Protein AF-A0A194AEQ9-F1 (afdb_monomer)

Secondary structure (DSSP, 8-state):
-----EEEEHHHHHHHHH-TTTGGGHHHHHHHHHHHHTSPPPGGGHHHHHHHHHHHHHHH-GGGGT--HHHHHTT-SEEEEPPPPHHHHHHHHHHHHHHHHHHHHHHHHHHHHHHHHHHHHHHHHHHHHHHHHHHHHHHHHHHHHHHHHHHHHHHHHHHHHHHHHHHHHHHHHHHH------PPP-----PPPP--------------------

Structure (mmCIF, N/CA/C/O backbone):
data_AF-A0A194AEQ9-F1
#
_entry.id   AF-A0A194AEQ9-F1
#
loop_
_atom_site.group_PDB
_atom_site.id
_atom_site.type_symbol
_atom_site.label_atom_id
_atom_site.label_alt_id
_atom_site.label_comp_id
_atom_site.label_asym_id
_atom_site.label_entity_id
_atom_site.label_seq_id
_atom_site.pdbx_PDB_ins_code
_atom_site.Cartn_x
_atom_site.Cartn_y
_atom_site.Cartn_z
_atom_site.occupancy
_atom_site.B_iso_or_equiv
_atom_site.auth_seq_id
_atom_site.auth_comp_id
_atom_site.auth_asym_id
_atom_site.auth_atom_id
_atom_site.pdbx_PDB_model_num
ATOM 1 N N . MET A 1 1 ? 24.795 -15.650 -31.194 1.00 42.69 1 MET A N 1
ATOM 2 C CA . MET A 1 1 ? 23.449 -15.529 -30.605 1.00 42.69 1 MET A CA 1
ATOM 3 C C . MET A 1 1 ? 23.084 -14.066 -30.714 1.00 42.69 1 MET A C 1
ATOM 5 O O . MET A 1 1 ? 23.731 -13.257 -30.070 1.00 42.69 1 MET A O 1
ATOM 9 N N . SER A 1 2 ? 22.212 -13.707 -31.649 1.00 47.97 2 SER A N 1
ATOM 10 C CA . SER A 1 2 ? 21.775 -12.325 -31.853 1.00 47.97 2 SER A CA 1
ATOM 11 C C . SER A 1 2 ? 21.127 -11.812 -30.569 1.00 47.97 2 SER A C 1
ATOM 13 O O . SER A 1 2 ? 20.089 -12.336 -30.171 1.00 47.97 2 SER A O 1
ATOM 15 N N . GLU A 1 3 ? 21.758 -10.839 -29.911 1.00 57.47 3 GLU A N 1
ATOM 16 C CA . GLU A 1 3 ? 21.132 -10.070 -28.835 1.00 57.47 3 GLU A CA 1
ATOM 17 C C . GLU A 1 3 ? 19.813 -9.518 -29.376 1.00 57.47 3 GLU A C 1
ATOM 19 O O . GLU A 1 3 ? 19.813 -8.785 -30.369 1.00 57.47 3 GLU A O 1
ATOM 24 N N . ALA A 1 4 ? 18.686 -9.921 -28.789 1.00 79.38 4 ALA A N 1
ATOM 25 C CA . ALA A 1 4 ? 17.401 -9.358 -29.165 1.00 79.38 4 ALA A CA 1
ATOM 26 C C . ALA A 1 4 ? 17.448 -7.863 -28.833 1.00 79.38 4 ALA A C 1
ATOM 28 O O . ALA A 1 4 ? 17.642 -7.473 -27.681 1.00 79.38 4 ALA A O 1
ATOM 29 N N . ARG A 1 5 ? 17.353 -7.030 -29.866 1.00 89.81 5 ARG A N 1
ATOM 30 C CA . ARG A 1 5 ? 17.306 -5.576 -29.757 1.00 89.81 5 ARG A CA 1
ATOM 31 C C . ARG A 1 5 ? 15.956 -5.106 -30.268 1.00 89.81 5 ARG A C 1
ATOM 33 O O . ARG A 1 5 ? 15.492 -5.588 -31.302 1.00 89.81 5 ARG A O 1
ATOM 40 N N . LYS A 1 6 ? 15.346 -4.156 -29.566 1.00 94.62 6 LYS A N 1
ATOM 41 C CA . LYS A 1 6 ? 14.090 -3.520 -29.975 1.00 94.62 6 LYS A CA 1
ATOM 42 C C . LYS A 1 6 ? 14.326 -2.029 -30.164 1.00 94.62 6 LYS A C 1
ATOM 44 O O . LYS A 1 6 ? 15.147 -1.427 -29.472 1.00 94.62 6 LYS A O 1
ATOM 49 N N . ILE A 1 7 ? 13.648 -1.469 -31.159 1.00 95.62 7 ILE A N 1
ATOM 50 C CA . ILE A 1 7 ? 13.777 -0.068 -31.549 1.00 95.62 7 ILE A CA 1
ATOM 51 C C . ILE A 1 7 ? 12.658 0.729 -30.885 1.00 95.62 7 ILE A C 1
ATOM 53 O O . ILE A 1 7 ? 11.501 0.316 -30.932 1.00 95.62 7 ILE A O 1
ATOM 57 N N . PHE A 1 8 ? 13.013 1.872 -30.307 1.00 96.62 8 PHE A N 1
ATOM 58 C CA . PHE A 1 8 ? 12.090 2.815 -29.687 1.00 96.62 8 PHE A CA 1
ATOM 59 C C . PHE A 1 8 ? 12.342 4.238 -30.201 1.00 96.62 8 PHE A C 1
ATOM 61 O O . PHE A 1 8 ? 13.483 4.566 -30.545 1.00 96.62 8 PHE A O 1
ATOM 68 N N . PRO A 1 9 ? 11.320 5.111 -30.223 1.00 96.69 9 PRO A N 1
ATOM 69 C CA . PRO A 1 9 ? 11.499 6.521 -30.553 1.00 96.69 9 PRO A CA 1
ATOM 70 C C . PRO A 1 9 ? 12.481 7.209 -29.599 1.00 96.69 9 PRO A C 1
ATOM 72 O O . PRO A 1 9 ? 12.446 6.978 -28.386 1.00 96.69 9 PRO A O 1
ATOM 75 N N . ILE A 1 10 ? 13.311 8.123 -30.113 1.00 96.31 10 ILE A N 1
ATOM 76 C CA . ILE A 1 10 ? 14.292 8.849 -29.289 1.00 96.31 10 ILE A CA 1
ATOM 77 C C . ILE A 1 10 ? 13.621 9.611 -28.140 1.00 96.31 10 ILE A C 1
ATOM 79 O O . ILE A 1 10 ? 14.152 9.670 -27.036 1.00 96.31 10 ILE A O 1
ATOM 83 N N . ASN A 1 11 ? 12.409 10.129 -28.358 1.00 95.69 11 ASN A N 1
ATOM 84 C CA . ASN A 1 11 ? 11.656 10.870 -27.347 1.00 95.69 11 ASN A CA 1
ATOM 85 C C . ASN A 1 11 ? 11.228 9.976 -26.174 1.00 95.69 11 ASN A C 1
ATOM 87 O O . ASN A 1 11 ? 11.224 10.420 -25.030 1.00 95.69 11 ASN A O 1
ATOM 91 N N . THR A 1 12 ? 10.942 8.696 -26.431 1.00 96.62 12 THR A N 1
ATOM 92 C CA . THR A 1 12 ? 10.682 7.700 -25.381 1.00 96.62 12 THR A CA 1
ATOM 93 C C . THR A 1 12 ? 11.941 7.427 -24.558 1.00 96.62 12 THR A C 1
ATOM 95 O O . THR A 1 12 ? 11.901 7.369 -23.330 1.00 96.62 12 THR A O 1
ATOM 98 N N . PHE A 1 13 ? 13.086 7.329 -25.228 1.00 96.31 13 PHE A N 1
ATOM 99 C CA . PHE A 1 13 ? 14.379 7.134 -24.579 1.00 96.31 13 PHE A CA 1
ATOM 100 C C . PHE A 1 13 ? 14.803 8.342 -23.734 1.00 96.31 13 PHE A C 1
ATOM 102 O O . PHE A 1 13 ? 15.255 8.186 -22.599 1.00 96.31 13 PHE A O 1
ATOM 109 N N . VAL A 1 14 ? 14.584 9.558 -24.243 1.00 96.19 14 VAL A N 1
ATOM 110 C CA . VAL A 1 14 ? 14.773 10.816 -23.507 1.00 96.19 14 VAL A CA 1
ATOM 111 C C . VAL A 1 14 ? 13.859 10.867 -22.280 1.00 96.19 14 VAL A C 1
ATOM 113 O O . VAL A 1 14 ? 14.338 11.165 -21.181 1.00 96.19 14 VAL A O 1
ATOM 116 N N . ALA A 1 15 ? 12.583 10.501 -22.429 1.00 96.06 15 ALA A N 1
ATOM 117 C CA . ALA A 1 15 ? 11.635 10.427 -21.320 1.00 96.06 15 ALA A CA 1
ATOM 118 C C . ALA A 1 15 ? 12.088 9.444 -20.231 1.00 96.06 15 ALA A C 1
ATOM 120 O O . ALA A 1 15 ? 11.992 9.755 -19.042 1.00 96.06 15 ALA A O 1
ATOM 121 N N . CYS A 1 16 ? 12.661 8.301 -20.610 1.00 95.81 16 CYS A N 1
ATOM 122 C CA . CYS A 1 16 ? 13.215 7.344 -19.657 1.00 95.81 16 CYS A CA 1
ATOM 123 C C . CYS A 1 16 ? 14.470 7.872 -18.942 1.00 95.81 16 CYS A C 1
ATOM 125 O O . CYS A 1 16 ? 14.571 7.796 -17.718 1.00 95.81 16 CYS A O 1
ATOM 127 N N . LEU A 1 17 ? 15.450 8.406 -19.680 1.00 95.94 17 LEU A N 1
ATOM 128 C CA . LEU A 1 17 ? 16.756 8.755 -19.109 1.00 95.94 17 LEU A CA 1
ATOM 129 C C . LEU A 1 17 ? 16.769 10.103 -18.385 1.00 95.94 17 LEU A C 1
ATOM 131 O O . LEU A 1 17 ? 17.448 10.252 -17.361 1.00 95.94 17 LEU A O 1
ATOM 135 N N . LYS A 1 18 ? 16.047 11.093 -18.911 1.00 95.00 18 LYS A N 1
ATOM 136 C CA . LYS A 1 18 ? 16.082 12.487 -18.440 1.00 95.00 18 LYS A CA 1
ATOM 137 C C . LYS A 1 18 ? 14.749 12.950 -17.853 1.00 95.00 18 LYS A C 1
ATOM 139 O O . LYS A 1 18 ? 14.735 13.932 -17.123 1.00 95.00 18 LYS A O 1
ATOM 144 N N . GLY A 1 19 ? 13.660 12.221 -18.092 1.00 92.94 19 GLY A N 1
ATOM 145 C CA . GLY A 1 19 ? 12.338 12.544 -17.552 1.00 92.94 19 GLY A CA 1
ATOM 146 C C . GLY A 1 19 ? 11.563 13.595 -18.344 1.00 92.94 19 GLY A C 1
ATOM 147 O O . GLY A 1 19 ? 10.430 13.902 -17.984 1.00 92.94 19 GLY A O 1
ATOM 148 N N . GLU A 1 20 ? 12.134 14.123 -19.425 1.00 92.38 20 GLU A N 1
ATOM 149 C CA . GLU A 1 20 ? 11.466 15.103 -20.278 1.00 92.38 20 GLU A CA 1
ATOM 150 C C . GLU A 1 20 ? 10.467 14.424 -21.219 1.00 92.38 20 GLU A C 1
ATOM 152 O O . GLU A 1 20 ? 10.787 13.439 -21.878 1.00 92.38 20 GLU A O 1
ATOM 157 N N . GLY A 1 21 ? 9.242 14.951 -21.286 1.00 89.81 21 GLY A N 1
ATOM 158 C CA . GLY A 1 21 ? 8.206 14.422 -22.176 1.00 89.81 21 GLY A CA 1
ATOM 159 C C . GLY A 1 21 ? 7.600 13.085 -21.735 1.00 89.81 21 GLY A C 1
ATOM 160 O O . GLY A 1 21 ? 7.020 12.399 -22.575 1.00 89.81 21 GLY A O 1
ATOM 161 N N . LYS A 1 22 ? 7.707 12.711 -20.449 1.00 90.00 22 LYS A N 1
ATOM 162 C CA . LYS A 1 22 ? 7.114 11.477 -19.898 1.00 90.00 22 LYS A CA 1
ATOM 163 C C . LYS A 1 22 ? 5.629 11.329 -20.216 1.00 90.00 22 LYS A C 1
ATOM 165 O O . LYS A 1 22 ? 5.240 10.311 -20.775 1.00 90.00 22 LYS A O 1
ATOM 170 N N . ASP A 1 23 ? 4.828 12.359 -19.951 1.00 91.69 23 ASP A N 1
ATOM 171 C CA . ASP A 1 23 ? 3.378 12.295 -20.174 1.00 91.69 23 ASP A CA 1
ATOM 172 C C . ASP A 1 23 ? 3.027 12.105 -21.655 1.00 91.69 23 ASP A C 1
ATOM 174 O O . ASP A 1 23 ? 2.155 11.311 -21.997 1.00 91.69 23 ASP A O 1
ATOM 178 N N . ALA A 1 24 ? 3.761 12.776 -22.547 1.00 93.50 24 ALA A N 1
ATOM 179 C CA . ALA A 1 24 ? 3.560 12.676 -23.991 1.00 93.50 24 ALA A CA 1
ATOM 180 C C . ALA A 1 24 ? 3.989 11.317 -24.574 1.00 93.50 24 ALA A C 1
ATOM 182 O O . ALA A 1 24 ? 3.533 10.945 -25.651 1.00 93.50 24 ALA A O 1
ATOM 183 N N . ASN A 1 25 ? 4.867 10.580 -23.884 1.00 93.00 25 ASN A N 1
ATOM 184 C CA . ASN A 1 25 ? 5.430 9.310 -24.351 1.00 93.00 25 ASN A CA 1
ATOM 185 C C . ASN A 1 25 ? 5.029 8.121 -23.467 1.00 93.00 25 ASN A C 1
ATOM 187 O O . ASN A 1 25 ? 5.662 7.074 -23.556 1.00 93.00 25 ASN A O 1
ATOM 191 N N . LYS A 1 26 ? 4.006 8.258 -22.616 1.00 93.06 26 LYS A N 1
ATOM 192 C CA . LYS A 1 26 ? 3.709 7.303 -21.539 1.00 93.06 26 LYS A CA 1
ATOM 193 C C . LYS A 1 26 ? 3.519 5.860 -22.015 1.00 93.06 26 LYS A C 1
ATOM 195 O O . LYS A 1 26 ? 4.099 4.949 -21.436 1.00 93.06 26 LYS A O 1
ATOM 200 N N . GLU A 1 27 ? 2.747 5.646 -23.077 1.00 93.69 27 GLU A N 1
ATOM 201 C CA . GLU A 1 27 ? 2.485 4.296 -23.603 1.00 93.69 27 GLU A CA 1
ATOM 202 C C . GLU A 1 27 ? 3.749 3.647 -24.181 1.00 93.69 27 GLU A C 1
ATOM 204 O O . GLU A 1 27 ? 4.080 2.513 -23.847 1.00 93.69 27 GLU A O 1
ATOM 209 N N . SER A 1 28 ? 4.498 4.396 -24.996 1.00 94.44 28 SER A N 1
ATOM 210 C CA . SER A 1 28 ? 5.772 3.942 -25.569 1.00 94.44 28 SER A CA 1
ATOM 211 C C . SER A 1 28 ? 6.831 3.718 -24.483 1.00 94.44 28 SER A C 1
ATOM 213 O O . SER A 1 28 ? 7.637 2.793 -24.566 1.00 94.44 28 SER A O 1
ATOM 215 N N . LEU A 1 29 ? 6.810 4.537 -23.427 1.00 95.56 29 LEU A N 1
ATOM 216 C CA . LEU A 1 29 ? 7.677 4.385 -22.264 1.00 95.56 29 LEU A CA 1
ATOM 217 C C . LEU A 1 29 ? 7.352 3.091 -21.522 1.00 95.56 29 LEU A C 1
ATOM 219 O O . LEU A 1 29 ? 8.271 2.329 -21.246 1.00 95.56 29 LEU A O 1
ATOM 223 N N . LEU A 1 30 ? 6.075 2.803 -21.264 1.00 95.38 30 LEU A N 1
ATOM 224 C CA . LEU A 1 30 ? 5.657 1.554 -20.630 1.00 95.38 30 LEU A CA 1
ATOM 225 C C . LEU A 1 30 ? 6.068 0.331 -21.465 1.00 95.38 30 LEU A C 1
ATOM 227 O O . LEU A 1 30 ? 6.641 -0.606 -20.917 1.00 95.38 30 LEU A O 1
ATOM 231 N N . ASP A 1 31 ? 5.862 0.357 -22.786 1.00 95.75 31 ASP A N 1
ATOM 232 C CA . ASP A 1 31 ? 6.317 -0.720 -23.681 1.00 95.75 31 ASP A CA 1
ATOM 233 C C . ASP A 1 31 ? 7.845 -0.901 -23.634 1.00 95.75 31 ASP A C 1
ATOM 235 O O . ASP A 1 31 ? 8.349 -2.027 -23.596 1.00 95.75 31 ASP A O 1
ATOM 239 N N . MET A 1 32 ? 8.603 0.200 -23.569 1.00 95.56 32 MET A N 1
ATOM 240 C CA . MET A 1 32 ? 10.055 0.138 -23.406 1.00 95.56 32 MET A CA 1
ATOM 241 C C . MET A 1 32 ? 10.450 -0.479 -22.067 1.00 95.56 32 MET A C 1
ATOM 243 O O . MET A 1 32 ? 11.320 -1.344 -22.035 1.00 95.56 32 MET A O 1
ATOM 247 N N . LEU A 1 33 ? 9.812 -0.082 -20.969 1.00 95.88 33 LEU A N 1
ATOM 248 C CA . LEU A 1 33 ? 10.098 -0.629 -19.644 1.00 95.88 33 LEU A CA 1
ATOM 249 C C . LEU A 1 33 ? 9.747 -2.118 -19.563 1.00 95.88 33 LEU A C 1
ATOM 251 O O . LEU A 1 33 ? 10.563 -2.900 -19.076 1.00 95.88 33 LEU A O 1
ATOM 255 N N . ASN A 1 34 ? 8.600 -2.523 -20.111 1.00 94.94 34 ASN A N 1
ATOM 256 C CA . ASN A 1 34 ? 8.192 -3.925 -20.161 1.00 94.94 34 ASN A CA 1
ATOM 257 C C . ASN A 1 34 ? 9.204 -4.771 -20.936 1.00 94.94 34 ASN A C 1
ATOM 259 O O . ASN A 1 34 ? 9.598 -5.849 -20.493 1.00 94.94 34 ASN A O 1
ATOM 263 N N . TYR A 1 35 ? 9.681 -4.252 -22.071 1.00 95.25 35 TYR A N 1
ATOM 264 C CA . TYR A 1 35 ? 10.728 -4.896 -22.854 1.00 95.25 35 TYR A CA 1
ATOM 265 C C . TYR A 1 35 ? 12.059 -4.988 -22.098 1.00 95.25 35 TYR A C 1
ATOM 267 O O . TYR A 1 35 ? 12.688 -6.043 -22.095 1.00 95.25 35 TYR A O 1
ATOM 275 N N . MET A 1 36 ? 12.495 -3.896 -21.462 1.00 94.81 36 MET A N 1
ATOM 276 C CA . MET A 1 36 ? 13.794 -3.828 -20.788 1.00 94.81 36 MET A CA 1
ATOM 277 C C . MET A 1 36 ? 13.855 -4.758 -19.580 1.00 94.81 36 MET A C 1
ATOM 279 O O . MET A 1 36 ? 14.847 -5.463 -19.410 1.00 94.81 36 MET A O 1
ATOM 283 N N . VAL A 1 37 ? 12.796 -4.780 -18.768 1.00 93.06 37 VAL A N 1
ATOM 284 C CA . VAL A 1 37 ? 12.699 -5.628 -17.571 1.00 93.06 37 VAL A CA 1
ATOM 285 C C . VAL A 1 37 ? 12.303 -7.067 -17.928 1.00 93.06 37 VAL A C 1
ATOM 287 O O . VAL A 1 37 ? 12.646 -7.994 -17.201 1.00 93.06 37 VAL A O 1
ATOM 290 N N . GLY A 1 38 ? 11.621 -7.278 -19.057 1.00 91.19 38 GLY A N 1
ATOM 291 C CA . GLY A 1 38 ? 11.173 -8.598 -19.507 1.00 91.19 38 GLY A CA 1
ATOM 292 C C . GLY A 1 38 ? 9.870 -9.077 -18.857 1.00 91.19 38 GLY A C 1
ATOM 293 O O . GLY A 1 38 ? 9.597 -10.275 -18.857 1.00 91.19 38 GLY A O 1
ATOM 294 N N . LYS A 1 39 ? 9.069 -8.164 -18.298 1.00 90.75 39 LYS A N 1
ATOM 295 C CA . LYS A 1 39 ? 7.761 -8.446 -17.687 1.00 90.75 39 LYS A CA 1
ATOM 296 C C . LYS A 1 39 ? 6.847 -7.237 -17.792 1.00 90.75 39 LYS A C 1
ATOM 298 O O . LYS A 1 39 ? 7.324 -6.122 -17.973 1.00 90.75 39 LYS A O 1
ATOM 303 N N . ASP A 1 40 ? 5.560 -7.443 -17.550 1.00 92.25 40 ASP A N 1
ATOM 304 C CA . ASP A 1 40 ? 4.626 -6.335 -17.396 1.00 92.25 40 ASP A CA 1
ATOM 305 C C . ASP A 1 40 ? 4.910 -5.574 -16.090 1.00 92.25 40 ASP A C 1
ATOM 307 O O . ASP A 1 40 ? 4.954 -6.139 -14.984 1.00 92.25 40 ASP A O 1
ATOM 311 N N . VAL A 1 41 ? 5.173 -4.279 -16.236 1.00 91.50 41 VAL A N 1
ATOM 312 C CA . VAL A 1 41 ? 5.421 -3.336 -15.149 1.00 91.50 41 VAL A CA 1
ATOM 313 C C . VAL A 1 41 ? 4.091 -2.694 -14.761 1.00 91.50 41 VAL A C 1
ATOM 315 O O . VAL A 1 41 ? 3.422 -2.079 -15.589 1.00 91.50 41 VAL A O 1
ATOM 318 N N . ASP A 1 42 ? 3.711 -2.825 -13.488 1.00 89.69 42 ASP A N 1
ATOM 319 C CA . ASP A 1 42 ? 2.596 -2.059 -12.919 1.00 89.69 42 ASP A CA 1
ATOM 320 C C . ASP A 1 42 ? 2.947 -0.558 -12.998 1.00 89.69 42 ASP A C 1
ATOM 322 O O . ASP A 1 42 ? 4.058 -0.191 -12.597 1.00 89.69 42 ASP A O 1
ATOM 326 N N . PRO A 1 43 ? 2.046 0.318 -13.482 1.00 88.31 43 PRO A N 1
ATOM 327 C CA . PRO A 1 43 ? 2.275 1.763 -13.532 1.00 88.31 43 PRO A CA 1
ATOM 328 C C . PRO A 1 43 ? 2.752 2.382 -12.210 1.00 88.31 43 PRO A C 1
ATOM 330 O O . PRO A 1 43 ? 3.495 3.360 -12.220 1.00 88.31 43 PRO A O 1
ATOM 333 N N . GLU A 1 44 ? 2.368 1.822 -11.063 1.00 89.75 44 GLU A N 1
ATOM 334 C CA . GLU A 1 44 ? 2.834 2.285 -9.753 1.00 89.75 44 GLU A CA 1
ATOM 335 C C . GLU A 1 44 ? 4.328 2.005 -9.522 1.00 89.75 44 GLU A C 1
ATOM 337 O O . GLU A 1 44 ? 5.021 2.777 -8.858 1.00 89.75 44 GLU A O 1
ATOM 342 N N . PHE A 1 45 ? 4.857 0.941 -10.130 1.00 91.56 45 PHE A N 1
ATOM 343 C CA . PHE A 1 45 ? 6.274 0.580 -10.083 1.00 91.56 45 PHE A CA 1
ATOM 344 C C . PHE A 1 45 ? 7.063 1.075 -11.308 1.00 91.56 45 PHE A C 1
ATOM 346 O O . PHE A 1 45 ? 8.251 0.763 -11.443 1.00 91.56 45 PHE A O 1
ATOM 353 N N . GLU A 1 46 ? 6.453 1.901 -12.167 1.00 92.62 46 GLU A N 1
ATOM 354 C CA . GLU A 1 46 ? 7.114 2.570 -13.296 1.00 92.62 46 GLU A CA 1
ATOM 355 C C . GLU A 1 46 ? 8.417 3.284 -12.874 1.00 92.62 46 GLU A C 1
ATOM 357 O O . GLU A 1 46 ? 9.441 3.079 -13.533 1.00 92.62 46 GLU A O 1
ATOM 362 N N . PRO A 1 47 ? 8.477 4.050 -11.760 1.00 93.50 47 PRO A N 1
ATOM 363 C CA . PRO A 1 47 ? 9.712 4.726 -11.355 1.00 93.50 47 PRO A CA 1
ATOM 364 C C . PRO A 1 47 ? 10.866 3.760 -11.060 1.00 93.50 47 PRO A C 1
ATOM 366 O O . PRO A 1 47 ? 12.023 4.071 -11.353 1.00 93.50 47 PRO A O 1
ATOM 369 N N . PHE A 1 48 ? 10.559 2.583 -10.510 1.00 94.00 48 PHE A N 1
ATOM 370 C CA . PHE A 1 48 ? 11.553 1.553 -10.222 1.00 94.00 48 PHE A CA 1
ATOM 371 C C . PHE A 1 48 ? 12.059 0.897 -11.513 1.00 94.00 48 PHE A C 1
ATOM 373 O O . PHE A 1 48 ? 13.269 0.787 -11.716 1.00 94.00 48 PHE A O 1
ATOM 380 N N . ALA A 1 49 ? 11.153 0.567 -12.439 1.00 95.19 49 ALA A N 1
ATOM 381 C CA . ALA A 1 49 ? 11.526 0.059 -13.757 1.00 95.19 49 ALA A CA 1
ATOM 382 C C . ALA A 1 49 ? 12.390 1.062 -14.544 1.00 95.19 49 ALA A C 1
ATOM 384 O O . ALA A 1 49 ? 13.377 0.666 -15.169 1.00 95.19 49 ALA A O 1
ATOM 385 N N . ILE A 1 50 ? 12.070 2.362 -14.478 1.00 95.88 50 ILE A N 1
ATOM 386 C CA . ILE A 1 50 ? 12.876 3.434 -15.085 1.00 95.88 50 ILE A CA 1
ATOM 387 C C . ILE A 1 50 ? 14.280 3.455 -14.486 1.00 95.88 50 ILE A C 1
ATOM 389 O O . ILE A 1 50 ? 15.252 3.574 -15.230 1.00 95.88 50 ILE A O 1
ATOM 393 N N . ALA A 1 51 ? 14.408 3.344 -13.162 1.00 95.38 51 ALA A N 1
ATOM 394 C CA . ALA A 1 51 ? 15.705 3.368 -12.494 1.00 95.38 51 ALA A CA 1
ATOM 395 C C . ALA A 1 51 ? 16.600 2.199 -12.934 1.00 95.38 51 ALA A C 1
ATOM 397 O O . ALA A 1 51 ? 17.755 2.427 -13.293 1.00 95.38 51 ALA A O 1
ATOM 398 N N . LEU A 1 52 ? 16.053 0.980 -12.984 1.00 95.06 52 LEU A N 1
ATOM 399 C CA . LEU A 1 52 ? 16.769 -0.210 -13.460 1.00 95.06 52 LEU A CA 1
ATOM 400 C C . LEU A 1 52 ? 17.180 -0.076 -14.929 1.00 95.06 52 LEU A C 1
ATOM 402 O O . LEU A 1 52 ? 18.339 -0.281 -15.282 1.00 95.06 52 LEU A O 1
ATOM 406 N N . THR A 1 53 ? 16.237 0.341 -15.773 1.00 95.44 53 THR A N 1
ATOM 407 C CA . THR A 1 53 ? 16.463 0.559 -17.205 1.00 95.44 53 THR A CA 1
ATOM 408 C C . THR A 1 53 ? 17.562 1.595 -17.438 1.00 95.44 53 THR A C 1
ATOM 410 O O . THR A 1 53 ? 18.481 1.376 -18.225 1.00 95.44 53 THR A O 1
ATOM 413 N N . LYS A 1 54 ? 17.512 2.714 -16.711 1.00 95.44 54 LYS A N 1
ATOM 414 C CA . LYS A 1 54 ? 18.500 3.792 -16.780 1.00 95.44 54 LYS A CA 1
ATOM 415 C C . LYS A 1 54 ? 19.880 3.347 -16.300 1.00 95.44 54 LYS A C 1
ATOM 417 O O . LYS A 1 54 ? 20.865 3.684 -16.950 1.00 95.44 54 LYS A O 1
ATOM 422 N N . ALA A 1 55 ? 19.956 2.602 -15.197 1.00 95.25 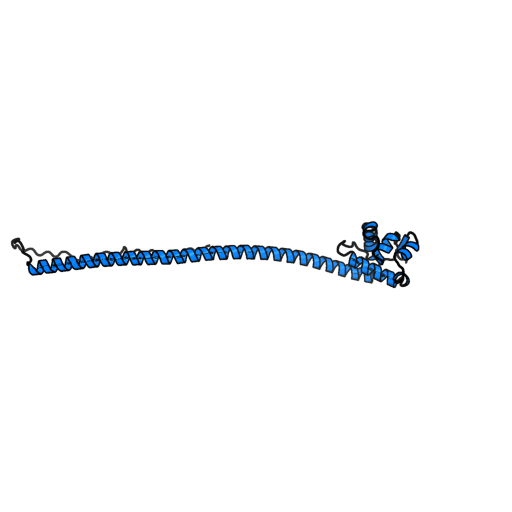55 ALA A N 1
ATOM 423 C CA . ALA A 1 55 ? 21.213 2.067 -14.683 1.00 95.25 55 ALA A CA 1
ATOM 424 C C . ALA A 1 55 ? 21.881 1.145 -15.711 1.00 95.25 55 ALA A C 1
ATOM 426 O O . ALA A 1 55 ? 23.046 1.348 -16.044 1.00 95.25 55 ALA A O 1
ATOM 427 N N . TRP A 1 56 ? 21.113 0.219 -16.288 1.00 95.38 56 TRP A N 1
ATOM 428 C CA . TRP A 1 56 ? 21.602 -0.693 -17.318 1.00 95.38 56 TRP A CA 1
ATOM 429 C C . TRP A 1 56 ? 22.082 0.043 -18.576 1.00 95.38 56 TRP A C 1
ATOM 431 O O . TRP A 1 56 ? 23.177 -0.215 -19.070 1.00 95.38 56 TRP A O 1
ATOM 441 N N . ILE A 1 57 ? 21.310 1.016 -19.072 1.00 95.06 57 ILE A N 1
ATOM 442 C CA . ILE A 1 57 ? 21.710 1.811 -20.242 1.00 95.06 57 ILE A CA 1
ATOM 443 C C . ILE A 1 57 ? 23.014 2.573 -19.974 1.00 95.06 57 ILE A C 1
ATOM 445 O O . ILE A 1 57 ? 23.874 2.622 -20.847 1.00 95.06 57 ILE A O 1
ATOM 449 N N . TYR A 1 58 ? 23.184 3.156 -18.786 1.00 95.81 58 TYR A N 1
ATOM 450 C CA . TYR A 1 58 ? 24.409 3.883 -18.441 1.00 95.81 58 TYR A CA 1
ATOM 451 C C . TYR A 1 58 ? 25.614 2.982 -18.186 1.00 95.81 58 TYR A C 1
ATOM 453 O O . TYR A 1 58 ? 26.739 3.436 -18.372 1.00 95.81 58 TYR A O 1
ATOM 461 N N . GLU A 1 59 ? 25.403 1.726 -17.803 1.00 93.94 59 GLU A N 1
ATOM 462 C CA . GLU A 1 59 ? 26.476 0.735 -17.740 1.00 93.94 59 GLU A CA 1
ATOM 463 C C . GLU A 1 59 ? 27.023 0.423 -19.140 1.00 93.94 59 GLU A C 1
ATOM 465 O O . GLU A 1 59 ? 28.236 0.360 -19.329 1.00 93.94 59 GLU A O 1
ATOM 470 N N . GLN A 1 60 ? 26.136 0.299 -20.135 1.00 92.94 60 GLN A N 1
ATOM 471 C CA . GLN A 1 60 ? 26.528 0.049 -21.527 1.00 92.94 60 GLN A CA 1
ATOM 472 C C . GLN A 1 60 ? 27.059 1.307 -22.234 1.00 92.94 60 GLN A C 1
ATOM 474 O O . GLN A 1 60 ? 27.968 1.216 -23.057 1.00 92.94 60 GLN A O 1
ATOM 479 N N . HIS A 1 61 ? 26.497 2.473 -21.906 1.00 93.38 61 HIS A N 1
ATOM 480 C CA . HIS A 1 61 ? 26.778 3.758 -22.550 1.00 93.38 61 HIS A CA 1
ATOM 481 C C . HIS A 1 61 ? 26.990 4.883 -21.519 1.00 93.38 61 HIS A C 1
ATOM 483 O O . HIS A 1 61 ? 26.108 5.738 -21.327 1.00 93.38 61 HIS A O 1
ATOM 489 N N . PRO A 1 62 ? 28.152 4.921 -20.837 1.00 95.06 62 PRO A N 1
ATOM 490 C CA . PRO A 1 62 ? 28.441 5.923 -19.810 1.00 95.06 62 PRO A CA 1
ATOM 491 C C . PRO A 1 62 ? 28.390 7.368 -20.325 1.00 95.06 62 PRO A C 1
ATOM 493 O O . PRO A 1 62 ? 28.061 8.289 -19.576 1.00 95.06 62 PRO A O 1
ATOM 496 N N . GLU A 1 63 ? 28.669 7.591 -21.609 1.00 93.50 63 GLU A N 1
ATOM 497 C CA . GLU A 1 63 ? 28.648 8.896 -22.273 1.00 93.50 63 GLU A CA 1
ATOM 498 C C . GLU A 1 63 ? 27.283 9.597 -22.196 1.00 93.50 63 GLU A C 1
ATOM 500 O O . GLU A 1 63 ? 27.214 10.828 -22.161 1.00 93.50 63 GLU A O 1
ATOM 505 N N . LEU A 1 64 ? 26.191 8.831 -22.090 1.00 93.25 64 LEU A N 1
ATOM 506 C CA . LEU A 1 64 ? 24.827 9.363 -22.035 1.00 93.25 64 LEU A CA 1
ATOM 507 C C . LEU A 1 64 ? 24.517 10.082 -20.715 1.00 93.25 64 LEU A C 1
ATOM 509 O O . LEU A 1 64 ? 23.568 10.873 -20.636 1.00 93.25 64 LEU A O 1
ATOM 513 N N . THR A 1 65 ? 25.309 9.838 -19.670 1.00 92.69 65 THR A N 1
ATOM 514 C CA . THR A 1 65 ? 25.134 10.487 -18.364 1.00 92.69 65 THR A CA 1
ATOM 515 C C . THR A 1 65 ? 25.301 12.005 -18.460 1.00 92.69 65 THR A C 1
ATOM 517 O O . THR A 1 65 ? 24.489 12.738 -17.894 1.00 92.69 65 THR A O 1
ATOM 520 N N . ASN A 1 66 ? 26.266 12.469 -19.260 1.00 92.56 66 ASN A N 1
ATOM 521 C CA . ASN A 1 66 ? 26.657 13.878 -19.369 1.00 92.56 66 ASN A CA 1
ATOM 522 C C . ASN A 1 66 ? 25.832 14.683 -20.380 1.00 92.56 66 ASN A C 1
ATOM 524 O O . ASN A 1 66 ? 25.867 15.912 -20.373 1.00 92.56 66 ASN A O 1
ATOM 528 N N . LEU A 1 67 ? 25.099 14.012 -21.266 1.00 94.06 67 LEU A N 1
ATOM 529 C CA . LEU A 1 67 ? 24.298 14.683 -22.283 1.00 94.06 67 LEU A CA 1
ATOM 530 C C . LEU A 1 67 ? 22.989 15.237 -21.695 1.00 94.06 67 LEU A C 1
ATOM 532 O O . LEU A 1 67 ? 22.344 14.603 -20.854 1.00 94.06 67 LEU A O 1
ATOM 536 N N . SER A 1 68 ? 22.568 16.413 -22.163 1.00 95.12 68 SER A N 1
ATOM 537 C CA . SER A 1 68 ? 21.236 16.964 -21.881 1.00 95.12 68 SER A CA 1
ATOM 538 C C . SER A 1 68 ? 20.153 16.200 -22.650 1.00 95.12 68 SER A C 1
ATOM 540 O O . SER A 1 68 ? 20.448 15.464 -23.591 1.00 95.12 68 SER A O 1
ATOM 542 N N . ALA A 1 69 ? 18.882 16.395 -22.297 1.00 92.19 69 ALA A N 1
ATOM 543 C CA . ALA A 1 69 ? 17.769 15.828 -23.057 1.00 92.19 69 ALA A CA 1
ATOM 544 C C . ALA A 1 69 ? 17.742 16.307 -24.517 1.00 92.19 69 ALA A C 1
ATOM 546 O O . ALA A 1 69 ? 17.570 15.493 -25.420 1.00 92.19 69 ALA A O 1
ATOM 547 N N . SER A 1 70 ? 18.015 17.594 -24.760 1.00 91.94 70 SER A N 1
ATOM 548 C CA . SER A 1 70 ? 18.174 18.141 -26.114 1.00 91.94 70 SER A CA 1
ATOM 549 C C . SER A 1 70 ? 19.352 17.517 -26.867 1.00 91.94 70 SER A C 1
ATOM 551 O O . SER A 1 70 ? 19.243 17.240 -28.058 1.00 91.94 70 SER A O 1
ATOM 553 N N . GLY A 1 71 ? 20.459 17.248 -26.168 1.00 91.69 71 GLY A N 1
ATOM 554 C CA . GLY A 1 71 ? 21.615 16.548 -26.719 1.00 91.69 71 GLY A CA 1
ATOM 555 C C . GLY A 1 71 ? 21.294 15.103 -27.100 1.00 91.69 71 GLY A C 1
ATOM 556 O O . GLY A 1 71 ? 21.691 14.670 -28.174 1.00 91.69 71 GLY A O 1
ATOM 557 N N . LEU A 1 72 ? 20.529 14.381 -26.270 1.00 91.12 72 LEU A N 1
ATOM 558 C CA . LEU A 1 72 ? 20.038 13.033 -26.589 1.00 91.12 72 LEU A CA 1
ATOM 559 C C . LEU A 1 72 ? 19.078 13.044 -27.782 1.00 91.12 72 LEU A C 1
ATOM 561 O O . LEU A 1 72 ? 19.219 12.221 -28.679 1.00 91.12 72 LEU A O 1
ATOM 565 N N . ALA A 1 73 ? 18.119 13.972 -27.803 1.00 93.00 73 ALA A N 1
ATOM 566 C CA . ALA A 1 73 ? 17.143 14.088 -28.885 1.00 93.00 73 ALA A CA 1
ATOM 567 C C . ALA A 1 73 ? 17.804 14.397 -30.241 1.00 93.00 73 ALA A C 1
ATOM 569 O O . ALA A 1 73 ? 17.286 14.011 -31.284 1.00 93.00 73 ALA A O 1
ATOM 570 N N . ALA A 1 74 ? 18.968 15.054 -30.235 1.00 93.75 74 ALA A N 1
ATOM 571 C CA . ALA A 1 74 ? 19.737 15.355 -31.439 1.00 93.75 74 ALA A CA 1
ATOM 572 C C . ALA A 1 74 ? 20.533 14.157 -31.997 1.00 93.75 74 ALA A C 1
ATOM 574 O O . ALA A 1 74 ? 21.067 14.259 -33.101 1.00 93.75 74 ALA A O 1
ATOM 575 N N . LEU A 1 75 ? 20.631 13.033 -31.271 1.00 91.38 75 LEU A N 1
ATOM 576 C CA . LEU A 1 75 ? 21.392 11.854 -31.715 1.00 91.38 75 LEU A CA 1
ATOM 577 C C . LEU A 1 75 ? 20.707 11.081 -32.852 1.00 91.38 75 LEU A C 1
ATOM 579 O O . LEU A 1 75 ? 21.370 10.314 -33.548 1.00 91.38 75 LEU A O 1
ATOM 583 N N . GLY A 1 76 ? 19.403 11.271 -33.055 1.00 92.50 76 GLY A N 1
ATOM 584 C CA . GLY A 1 76 ? 18.647 10.630 -34.128 1.00 92.50 76 GLY A CA 1
ATOM 585 C C . GLY A 1 76 ? 17.165 10.500 -33.798 1.00 92.50 76 GLY A C 1
ATOM 586 O O . GLY A 1 76 ? 16.715 10.966 -32.761 1.00 92.50 76 GLY A O 1
ATOM 587 N N . GLU A 1 77 ? 16.403 9.849 -34.676 1.00 94.06 77 GLU A N 1
ATOM 588 C CA . GLU A 1 77 ? 14.948 9.683 -34.508 1.00 94.06 77 GLU A CA 1
ATOM 589 C C . GLU A 1 77 ? 14.568 8.467 -33.650 1.00 94.06 77 GLU A C 1
ATOM 591 O O . GLU A 1 77 ? 13.545 8.477 -32.966 1.00 94.06 77 GLU A O 1
ATOM 596 N N . ASN A 1 78 ? 15.394 7.417 -33.666 1.00 94.50 78 ASN A N 1
ATOM 597 C CA . ASN A 1 78 ? 15.131 6.144 -33.003 1.00 94.50 78 ASN A CA 1
ATOM 598 C C . ASN A 1 78 ? 16.391 5.614 -32.313 1.00 94.50 78 ASN A C 1
ATOM 600 O O . ASN A 1 78 ? 17.509 5.868 -32.759 1.00 94.50 78 ASN A O 1
ATOM 604 N N . VAL A 1 79 ? 16.201 4.823 -31.260 1.00 94.75 79 VAL A N 1
ATOM 605 C CA . VAL A 1 79 ? 17.263 4.134 -30.526 1.00 94.75 79 VAL A CA 1
ATOM 606 C C . VAL A 1 79 ? 16.974 2.642 -30.469 1.00 94.75 79 VAL A C 1
ATOM 608 O O . VAL A 1 79 ? 15.831 2.216 -30.337 1.00 94.75 79 VAL A O 1
ATOM 611 N N . SER A 1 80 ? 18.023 1.836 -30.560 1.00 93.88 80 SER A N 1
ATOM 612 C CA . SER A 1 80 ? 17.951 0.396 -30.354 1.00 93.88 80 SER A CA 1
ATOM 613 C C . SER A 1 80 ? 18.442 0.078 -28.947 1.00 93.88 80 SER A C 1
ATOM 615 O O . SER A 1 80 ? 19.576 0.414 -28.621 1.00 93.88 80 SER A O 1
ATOM 617 N N . VAL A 1 81 ? 17.636 -0.614 -28.145 1.00 94.12 81 VAL A N 1
ATOM 618 C CA . VAL A 1 81 ? 17.997 -0.995 -26.771 1.00 94.12 81 VAL A CA 1
ATOM 619 C C . VAL A 1 81 ? 18.076 -2.511 -26.613 1.00 94.12 81 VAL A C 1
ATOM 621 O O . VAL A 1 81 ? 17.320 -3.266 -27.236 1.00 94.12 81 VAL A O 1
ATOM 624 N N . THR A 1 82 ? 19.013 -2.945 -25.773 1.00 93.75 82 THR A N 1
ATOM 625 C CA . THR A 1 82 ? 19.184 -4.340 -25.354 1.00 93.75 82 THR A CA 1
ATOM 626 C C . THR A 1 82 ? 18.552 -4.498 -23.970 1.00 93.75 82 THR A C 1
ATOM 628 O O . THR A 1 82 ? 18.850 -3.676 -23.098 1.00 93.75 82 THR A O 1
ATOM 631 N N . PRO A 1 83 ? 17.697 -5.512 -23.747 1.00 94.31 83 PRO A N 1
ATOM 632 C CA . PRO A 1 83 ? 17.037 -5.707 -22.462 1.00 94.31 83 PRO A CA 1
ATOM 633 C C . PRO A 1 83 ? 18.054 -6.069 -21.377 1.00 94.31 83 PRO A C 1
ATOM 635 O O . PRO A 1 83 ? 19.220 -6.354 -21.673 1.00 94.31 83 PRO A O 1
ATOM 638 N N . LEU A 1 84 ? 17.613 -6.060 -20.119 1.00 92.88 84 LEU A N 1
ATOM 639 C CA . LEU A 1 84 ? 18.453 -6.482 -19.006 1.00 92.88 84 LEU A CA 1
ATOM 640 C C . LEU A 1 84 ? 18.943 -7.929 -19.223 1.00 92.88 84 LEU A C 1
ATOM 642 O O . LEU A 1 84 ? 18.213 -8.764 -19.772 1.00 92.88 84 LEU A O 1
ATOM 646 N N . PRO A 1 85 ? 20.171 -8.260 -18.784 1.00 92.44 85 PRO A N 1
ATOM 647 C CA . PRO A 1 85 ? 20.672 -9.624 -18.861 1.00 92.44 85 PRO A CA 1
ATOM 648 C C . PRO A 1 85 ? 19.786 -10.556 -18.026 1.00 92.44 85 PRO A C 1
ATOM 650 O O . PRO A 1 85 ? 19.271 -10.161 -16.982 1.00 92.44 85 PRO A O 1
ATOM 653 N N . ALA A 1 86 ? 19.639 -11.811 -18.464 1.00 89.88 86 ALA A N 1
ATOM 654 C CA . ALA A 1 86 ? 18.657 -12.752 -17.910 1.00 89.88 86 ALA A CA 1
ATOM 655 C C . ALA A 1 86 ? 18.718 -12.904 -16.378 1.00 89.88 86 ALA A C 1
ATOM 657 O O . ALA A 1 86 ? 17.680 -13.021 -15.736 1.00 89.88 86 ALA A O 1
ATOM 658 N N . LEU A 1 87 ? 19.921 -12.864 -15.793 1.00 90.50 87 LEU A N 1
ATOM 659 C CA . LEU A 1 87 ? 20.107 -12.914 -14.341 1.00 90.50 87 LEU A CA 1
ATOM 660 C C . LEU A 1 87 ? 19.505 -11.677 -13.656 1.00 90.50 87 LEU A C 1
ATOM 662 O O . LEU A 1 87 ? 18.671 -11.823 -12.768 1.00 90.50 87 LEU A O 1
ATOM 666 N N . ALA A 1 88 ? 19.862 -10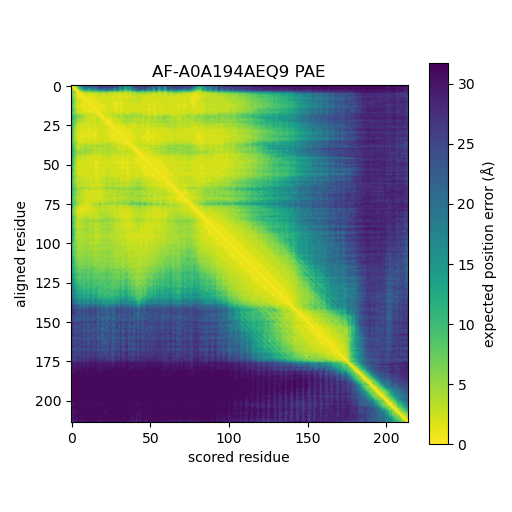.472 -14.107 1.00 90.81 88 ALA A N 1
ATOM 667 C CA . ALA A 1 88 ? 19.342 -9.229 -13.535 1.00 90.81 88 ALA A CA 1
ATOM 668 C C . ALA A 1 88 ? 17.829 -9.076 -13.768 1.00 90.81 88 ALA A C 1
ATOM 670 O O . ALA A 1 88 ? 17.118 -8.578 -12.901 1.00 90.81 88 ALA A O 1
ATOM 671 N N . ALA A 1 89 ? 17.320 -9.540 -14.913 1.00 90.31 89 ALA A N 1
ATOM 672 C CA . ALA A 1 89 ? 15.886 -9.571 -15.193 1.00 90.31 89 ALA A CA 1
ATOM 673 C C . ALA A 1 89 ? 15.130 -10.510 -14.231 1.00 90.31 89 ALA A C 1
ATOM 675 O O . ALA A 1 89 ? 14.043 -10.167 -13.760 1.00 90.31 89 ALA A O 1
ATOM 676 N N . ALA A 1 90 ? 15.712 -11.665 -13.887 1.00 91.06 90 ALA A N 1
ATOM 677 C CA . ALA A 1 90 ? 15.140 -12.589 -12.909 1.00 91.06 90 ALA A CA 1
ATOM 678 C C . ALA A 1 90 ? 15.135 -11.998 -11.488 1.00 91.06 90 ALA A C 1
ATOM 680 O O . ALA A 1 90 ? 14.117 -12.063 -10.802 1.00 91.06 90 ALA A O 1
ATOM 681 N N . GLU A 1 91 ? 16.232 -11.363 -11.065 1.00 92.44 91 GLU A N 1
ATOM 682 C CA . GLU A 1 91 ? 16.307 -10.674 -9.768 1.00 92.44 91 GLU A CA 1
ATOM 683 C C . GLU A 1 91 ? 15.310 -9.514 -9.678 1.00 92.44 91 GLU A C 1
ATOM 685 O O . GLU A 1 91 ? 14.565 -9.404 -8.702 1.00 92.44 91 GLU A O 1
ATOM 690 N N . ALA A 1 92 ? 15.237 -8.681 -10.722 1.00 91.31 92 ALA A N 1
ATOM 691 C CA . ALA A 1 92 ? 14.261 -7.603 -10.806 1.00 91.31 92 ALA A CA 1
ATOM 692 C C . ALA A 1 92 ? 12.830 -8.148 -10.714 1.00 91.31 92 ALA A C 1
ATOM 694 O O . ALA A 1 92 ? 12.020 -7.602 -9.969 1.00 91.31 92 ALA A O 1
ATOM 695 N N . SER A 1 93 ? 12.528 -9.244 -11.418 1.00 91.00 93 SER A N 1
ATOM 696 C CA . SER A 1 93 ? 11.210 -9.891 -11.378 1.00 91.00 93 SER A CA 1
ATOM 697 C C . SER A 1 93 ? 10.825 -10.326 -9.966 1.00 91.00 93 SER A C 1
ATOM 699 O O . SER A 1 93 ? 9.731 -9.983 -9.523 1.00 91.00 93 SER A O 1
ATOM 701 N N . GLY A 1 94 ? 11.738 -10.968 -9.229 1.00 92.38 94 GLY A N 1
ATOM 702 C CA . GLY A 1 94 ? 11.503 -11.341 -7.831 1.00 92.38 94 GLY A CA 1
ATOM 703 C C . GLY A 1 94 ? 11.234 -10.133 -6.926 1.00 92.38 94 GLY A C 1
ATOM 704 O O . GLY A 1 94 ? 10.349 -10.181 -6.076 1.00 92.38 94 GLY A O 1
ATOM 705 N N . ILE A 1 95 ? 11.927 -9.011 -7.147 1.00 93.44 95 ILE A N 1
ATOM 706 C CA . ILE A 1 95 ? 11.658 -7.764 -6.412 1.00 93.44 95 ILE A CA 1
ATOM 707 C C . ILE A 1 95 ? 10.273 -7.200 -6.765 1.00 93.44 95 ILE A C 1
ATOM 709 O O . ILE A 1 95 ? 9.539 -6.783 -5.872 1.00 93.44 95 ILE A O 1
ATOM 713 N N . PHE A 1 96 ? 9.874 -7.199 -8.042 1.00 93.31 96 PHE A N 1
ATOM 714 C CA . PHE A 1 96 ? 8.531 -6.750 -8.436 1.00 93.31 96 PHE A CA 1
ATOM 715 C C . PHE A 1 96 ? 7.423 -7.617 -7.823 1.00 93.31 96 PHE A C 1
ATOM 717 O O . PHE A 1 96 ? 6.389 -7.081 -7.429 1.00 93.31 96 PHE A O 1
ATOM 724 N N . GLU A 1 97 ? 7.627 -8.931 -7.732 1.00 92.62 97 GLU A N 1
ATOM 725 C CA . GLU A 1 97 ? 6.694 -9.847 -7.066 1.00 92.62 97 GLU A CA 1
ATOM 726 C C . GLU A 1 97 ? 6.574 -9.531 -5.570 1.00 92.62 97 GLU A C 1
ATOM 728 O O . GLU A 1 97 ? 5.461 -9.384 -5.067 1.00 92.62 97 GLU A O 1
ATOM 733 N N . GLN A 1 98 ? 7.700 -9.315 -4.881 1.00 94.00 98 GLN A N 1
ATOM 734 C CA . GLN A 1 98 ? 7.707 -8.904 -3.472 1.00 94.00 98 GLN A CA 1
ATOM 735 C C . GLN A 1 98 ? 6.991 -7.567 -3.250 1.00 94.00 98 GLN A C 1
ATOM 737 O O . GLN A 1 98 ? 6.225 -7.420 -2.298 1.00 94.00 98 GLN A O 1
ATOM 742 N N . LEU A 1 99 ? 7.199 -6.585 -4.133 1.00 92.19 99 LEU A N 1
ATOM 743 C CA . LEU A 1 99 ? 6.510 -5.294 -4.054 1.00 92.19 99 LEU A CA 1
ATOM 744 C C . LEU A 1 99 ? 4.992 -5.445 -4.232 1.00 92.19 99 LEU A C 1
ATOM 746 O O . LEU A 1 99 ? 4.222 -4.815 -3.503 1.00 92.19 99 LEU A O 1
ATOM 750 N N . ALA A 1 100 ? 4.553 -6.300 -5.158 1.00 91.50 100 ALA A N 1
ATOM 751 C CA . ALA A 1 100 ? 3.137 -6.599 -5.349 1.00 91.50 100 ALA A CA 1
ATOM 752 C C . ALA A 1 100 ? 2.531 -7.319 -4.130 1.00 91.50 100 ALA A C 1
ATOM 754 O O . ALA A 1 100 ? 1.423 -6.986 -3.701 1.00 91.50 100 ALA A O 1
ATOM 755 N N . GLU A 1 101 ? 3.267 -8.257 -3.529 1.00 94.38 101 GLU A N 1
ATOM 756 C CA . GLU A 1 101 ? 2.851 -8.955 -2.310 1.00 94.38 101 GLU A CA 1
ATOM 757 C C . GLU A 1 101 ? 2.720 -7.991 -1.123 1.00 94.38 101 GLU A C 1
ATOM 759 O O . GLU A 1 101 ? 1.698 -7.994 -0.432 1.00 94.38 101 GLU A O 1
ATOM 764 N N . TYR A 1 102 ? 3.698 -7.105 -0.913 1.00 95.38 102 TYR A N 1
ATOM 765 C CA . TYR A 1 102 ? 3.627 -6.092 0.141 1.00 95.38 102 TYR A CA 1
ATOM 766 C C . TYR A 1 102 ? 2.454 -5.137 -0.044 1.00 95.38 102 TYR A C 1
ATOM 768 O O . TYR A 1 102 ? 1.756 -4.851 0.929 1.00 95.38 102 TYR A O 1
ATOM 776 N N . LYS A 1 103 ? 2.184 -4.695 -1.275 1.00 92.94 103 LYS A N 1
ATOM 777 C CA . LYS A 1 103 ? 1.009 -3.872 -1.587 1.00 92.94 103 LYS A CA 1
ATOM 778 C C . LYS A 1 103 ? -0.292 -4.589 -1.216 1.00 92.94 103 LYS A C 1
ATOM 780 O O . LYS A 1 103 ? -1.140 -4.008 -0.542 1.00 92.94 103 LYS A O 1
ATOM 785 N N . SER A 1 104 ? -0.426 -5.861 -1.593 1.00 94.31 104 SER A N 1
ATOM 786 C CA . SER A 1 104 ? -1.588 -6.685 -1.235 1.00 94.31 104 SER A CA 1
ATOM 787 C C . SER A 1 104 ? -1.730 -6.855 0.285 1.00 94.31 104 SER A C 1
ATOM 789 O O . SER A 1 104 ? -2.811 -6.666 0.843 1.00 94.31 104 SER A O 1
ATOM 791 N N . SER A 1 105 ? -0.624 -7.131 0.986 1.00 97.25 105 SER A N 1
ATOM 792 C CA . SER A 1 105 ? -0.623 -7.270 2.446 1.00 97.25 105 SER A CA 1
ATOM 793 C C . SER A 1 105 ? -0.991 -5.972 3.166 1.00 97.25 105 SER A C 1
ATOM 795 O O . SER A 1 105 ? -1.685 -6.034 4.181 1.00 97.25 105 SER A O 1
ATOM 797 N N . LEU A 1 106 ? -0.534 -4.817 2.675 1.00 96.25 106 LEU A N 1
ATOM 798 C CA . LEU A 1 106 ? -0.891 -3.517 3.242 1.00 96.25 106 LEU A CA 1
ATOM 799 C C . LEU A 1 106 ? -2.382 -3.235 3.068 1.00 96.25 106 LEU A C 1
ATOM 801 O O . LEU A 1 106 ? -3.047 -2.952 4.057 1.00 96.25 106 LEU A O 1
ATOM 805 N N . ALA A 1 107 ? -2.926 -3.436 1.866 1.00 96.19 107 ALA A N 1
ATOM 806 C CA . ALA A 1 107 ? -4.354 -3.252 1.613 1.00 96.19 107 ALA A CA 1
ATOM 807 C C . ALA A 1 107 ? -5.230 -4.147 2.512 1.00 96.19 107 ALA A C 1
ATOM 809 O O . ALA A 1 107 ? -6.245 -3.698 3.043 1.00 96.19 107 ALA A O 1
ATOM 810 N N . ALA A 1 108 ? -4.820 -5.401 2.733 1.00 97.19 108 ALA A N 1
ATOM 811 C CA . ALA A 1 108 ? -5.519 -6.308 3.642 1.00 97.19 108 ALA A CA 1
ATOM 812 C C . ALA A 1 108 ? -5.467 -5.834 5.106 1.00 97.19 108 ALA A C 1
ATOM 814 O O . ALA A 1 108 ? -6.469 -5.913 5.815 1.00 97.19 108 ALA A O 1
ATOM 815 N N . LYS A 1 109 ? -4.317 -5.323 5.562 1.00 97.44 109 LYS A N 1
ATOM 816 C CA . LYS A 1 109 ? -4.167 -4.777 6.920 1.00 97.44 109 LYS A CA 1
ATOM 817 C C . LYS A 1 109 ? -4.961 -3.490 7.113 1.00 97.44 109 LYS A C 1
ATOM 819 O O . LYS A 1 109 ? -5.575 -3.332 8.161 1.00 97.44 109 LYS A O 1
ATOM 824 N N . ASP A 1 110 ? -4.989 -2.610 6.119 1.00 97.69 110 ASP A N 1
ATOM 825 C CA . ASP A 1 110 ? -5.782 -1.380 6.173 1.00 97.69 110 ASP A CA 1
ATOM 826 C C . ASP A 1 110 ? -7.277 -1.700 6.302 1.00 97.69 110 ASP A C 1
ATOM 828 O O . ASP A 1 110 ? -7.959 -1.120 7.145 1.00 97.69 110 ASP A O 1
ATOM 832 N N . ALA A 1 111 ? -7.775 -2.697 5.562 1.00 97.19 111 ALA A N 1
ATOM 833 C CA . ALA A 1 111 ? -9.153 -3.167 5.705 1.00 97.19 111 ALA A CA 1
ATOM 834 C C . ALA A 1 111 ? -9.448 -3.706 7.120 1.00 97.19 111 ALA A C 1
ATOM 836 O O . ALA A 1 111 ? -10.470 -3.355 7.707 1.00 97.19 111 ALA A O 1
ATOM 837 N N . GLN A 1 112 ? -8.536 -4.501 7.693 1.00 97.69 112 GLN A N 1
ATOM 838 C CA . GLN A 1 112 ? -8.666 -4.996 9.071 1.00 97.69 112 GLN A CA 1
ATOM 839 C C . GLN A 1 112 ? -8.650 -3.866 10.108 1.00 97.69 112 GLN A C 1
ATOM 841 O O . GLN A 1 112 ? -9.360 -3.933 11.107 1.00 97.69 112 GLN A O 1
ATOM 846 N N . ILE A 1 113 ? -7.844 -2.823 9.893 1.00 97.88 113 ILE A N 1
ATOM 847 C CA . ILE A 1 113 ? -7.793 -1.660 10.785 1.00 97.88 113 ILE A CA 1
ATOM 848 C C . ILE A 1 113 ? -9.127 -0.911 10.768 1.00 97.88 113 ILE A C 1
ATOM 850 O O . ILE A 1 113 ? -9.617 -0.536 11.832 1.00 97.88 113 ILE A O 1
ATOM 854 N N . GLU A 1 114 ? -9.723 -0.701 9.595 1.00 97.56 114 GLU A N 1
ATOM 855 C CA . GLU A 1 114 ? -11.023 -0.029 9.488 1.00 97.56 114 GLU A CA 1
ATOM 856 C C . GLU A 1 114 ? -12.156 -0.857 10.113 1.00 97.56 114 GLU A C 1
ATOM 858 O O . GLU A 1 114 ? -12.995 -0.302 10.823 1.00 97.56 114 GLU A O 1
ATOM 863 N N . GLU A 1 115 ? -12.140 -2.184 9.953 1.00 97.88 115 GLU A N 1
ATOM 864 C CA . GLU A 1 115 ? -13.071 -3.087 10.645 1.00 97.88 115 GLU A CA 1
ATOM 865 C C . GLU A 1 115 ? -12.931 -2.980 12.172 1.00 97.88 115 GLU A C 1
ATOM 867 O O . GLU A 1 115 ? -13.912 -2.739 12.876 1.00 97.88 115 GLU A O 1
ATOM 872 N N . LEU A 1 116 ? -11.701 -3.073 12.692 1.00 97.94 116 LEU A N 1
ATOM 873 C CA . LEU A 1 116 ? -11.432 -2.971 14.129 1.00 97.94 116 LEU A CA 1
ATOM 874 C C . LEU A 1 116 ? -11.829 -1.610 14.712 1.00 97.94 116 LEU A C 1
ATOM 876 O O . LEU A 1 116 ? -12.308 -1.552 15.845 1.00 97.94 116 LEU A O 1
ATOM 880 N N . LYS A 1 117 ? -11.649 -0.517 13.963 1.00 97.75 117 LYS A N 1
ATOM 881 C CA . LYS A 1 117 ? -12.121 0.812 14.379 1.00 97.75 117 LYS A CA 1
ATOM 882 C C . LYS A 1 117 ? -13.640 0.841 14.517 1.00 97.75 117 LYS A C 1
ATOM 884 O O . LYS A 1 117 ? -14.129 1.287 15.551 1.00 97.75 117 LYS A O 1
ATOM 889 N N . GLY A 1 118 ? -14.370 0.316 13.531 1.00 97.69 118 GLY A N 1
ATOM 890 C CA . GLY A 1 118 ? -15.832 0.225 13.599 1.00 97.69 118 GLY A CA 1
ATOM 891 C C . GLY A 1 118 ? -16.312 -0.609 14.790 1.00 97.69 118 GLY A C 1
ATOM 892 O O . GLY A 1 118 ? -17.234 -0.220 15.507 1.00 97.69 118 GLY A O 1
ATOM 893 N N . ASP A 1 119 ? -15.632 -1.721 15.062 1.00 97.12 119 ASP A N 1
ATOM 894 C CA . ASP A 1 119 ? -15.894 -2.580 16.216 1.00 97.12 119 ASP A CA 1
ATOM 895 C C . ASP A 1 119 ? -15.689 -1.871 17.560 1.00 97.12 119 ASP A C 1
ATOM 897 O O . ASP A 1 119 ? -16.454 -2.089 18.505 1.00 97.12 119 ASP A O 1
ATOM 901 N N . ILE A 1 120 ? -14.643 -1.047 17.665 1.00 97.62 120 ILE A N 1
ATOM 902 C CA . ILE A 1 120 ? -14.358 -0.246 18.860 1.00 97.62 120 ILE A CA 1
ATOM 903 C C . ILE A 1 120 ? -15.451 0.802 19.053 1.00 97.62 120 ILE A C 1
ATOM 905 O O . ILE A 1 120 ? -16.027 0.867 20.135 1.00 97.62 120 ILE A O 1
ATOM 909 N N . GLU A 1 121 ? -15.812 1.550 18.009 1.00 97.19 121 GLU A N 1
ATOM 910 C CA . GLU A 1 121 ? -16.874 2.561 18.082 1.00 97.19 121 GLU A CA 1
ATOM 911 C C . GLU A 1 121 ? -18.221 1.949 18.502 1.00 97.19 121 GLU A C 1
ATOM 913 O O . GLU A 1 121 ? -18.930 2.493 19.354 1.00 97.19 121 GLU A O 1
ATOM 918 N N . ALA A 1 122 ? -18.559 0.771 17.968 1.00 96.75 122 ALA A N 1
ATOM 919 C CA . ALA A 1 122 ? -19.766 0.046 18.348 1.00 96.75 122 ALA A CA 1
ATOM 920 C C . ALA A 1 122 ? -19.736 -0.418 19.816 1.00 96.75 122 ALA A C 1
ATOM 922 O O . ALA A 1 122 ? -20.757 -0.360 20.510 1.00 96.75 122 ALA A O 1
ATOM 923 N N . LYS A 1 123 ? -18.581 -0.883 20.307 1.00 97.06 123 LYS A N 1
ATOM 924 C CA . LYS A 1 123 ? -18.403 -1.282 21.713 1.00 97.06 123 LYS A CA 1
ATOM 925 C C . LYS A 1 123 ? -18.457 -0.079 22.650 1.00 97.06 123 LYS A C 1
ATOM 927 O O . LYS A 1 123 ? -19.139 -0.163 23.667 1.00 97.06 123 LYS A O 1
ATOM 932 N N . ASP A 1 124 ? -17.839 1.039 22.292 1.00 97.50 124 ASP A N 1
ATOM 933 C CA . ASP A 1 124 ? -17.886 2.277 23.074 1.00 97.50 124 ASP A CA 1
ATOM 934 C C . ASP A 1 124 ? -19.319 2.808 23.199 1.00 97.50 124 ASP A C 1
ATOM 936 O O . ASP A 1 124 ? -19.747 3.195 24.288 1.00 97.50 124 ASP A O 1
ATOM 940 N N . ALA A 1 125 ? -20.110 2.743 22.123 1.00 96.62 125 ALA A N 1
ATOM 941 C CA . ALA A 1 125 ? -21.528 3.093 22.166 1.00 96.62 125 ALA A CA 1
ATOM 942 C C . ALA A 1 125 ? -22.325 2.188 23.124 1.00 96.62 125 ALA A C 1
ATOM 944 O O . ALA A 1 125 ? -23.119 2.687 23.925 1.00 96.62 125 ALA A O 1
ATOM 945 N N . LYS A 1 126 ? -22.085 0.868 23.092 1.00 96.56 126 LYS A N 1
ATOM 946 C CA . LYS A 1 126 ? -22.710 -0.088 24.026 1.00 96.56 126 LYS A CA 1
ATOM 947 C C . LYS A 1 126 ? -22.300 0.173 25.473 1.00 96.56 126 LYS A C 1
ATOM 949 O O . LYS A 1 126 ? -23.151 0.148 26.355 1.00 96.56 126 LYS A O 1
ATOM 954 N N . ILE A 1 127 ? -21.021 0.452 25.725 1.00 97.06 127 ILE A N 1
ATOM 955 C CA . ILE A 1 127 ? -20.520 0.791 27.062 1.00 97.06 127 ILE A CA 1
ATOM 956 C C . ILE A 1 127 ? -21.197 2.067 27.569 1.00 97.06 127 ILE A C 1
ATOM 958 O O . ILE A 1 127 ? -21.656 2.098 28.709 1.00 97.06 127 ILE A O 1
ATOM 962 N N . ALA A 1 128 ? -21.309 3.101 26.733 1.00 96.50 128 ALA A N 1
ATOM 963 C CA . ALA A 1 128 ? -21.978 4.344 27.103 1.00 96.50 128 ALA A CA 1
ATOM 964 C C . ALA A 1 128 ? -23.472 4.140 27.413 1.00 96.50 128 ALA A C 1
ATOM 966 O O . ALA A 1 128 ? -23.996 4.778 28.327 1.00 96.50 128 ALA A O 1
ATOM 967 N N . ASP A 1 129 ? -24.158 3.262 26.677 1.00 96.75 129 ASP A N 1
ATOM 968 C CA . ASP A 1 129 ? -25.554 2.914 26.952 1.00 96.75 129 ASP A CA 1
ATOM 969 C C . ASP A 1 129 ? -25.702 2.147 28.273 1.00 96.75 129 ASP A C 1
ATOM 971 O O . ASP A 1 129 ? -26.448 2.575 29.154 1.00 96.75 129 ASP A O 1
ATOM 975 N N . LEU A 1 130 ? -24.904 1.095 28.478 1.00 96.44 130 LEU A N 1
ATOM 976 C CA . LEU A 1 130 ? -24.887 0.331 29.729 1.00 96.44 130 LEU A CA 1
ATOM 977 C C . LEU A 1 130 ? -24.564 1.219 30.937 1.00 96.44 130 LEU A C 1
ATOM 979 O O . LEU A 1 130 ? -25.208 1.107 31.975 1.00 96.44 130 LEU A O 1
ATOM 983 N N . GLN A 1 131 ? -23.627 2.161 30.808 1.00 95.81 131 GLN A N 1
ATOM 984 C CA . GLN A 1 131 ? -23.328 3.127 31.870 1.00 95.81 131 GLN A CA 1
ATOM 985 C C . GLN A 1 131 ? -24.527 4.020 32.217 1.00 95.81 131 GLN A C 1
ATOM 987 O O . GLN A 1 131 ? -24.706 4.370 33.385 1.00 95.81 131 GLN A O 1
ATOM 992 N N . LYS A 1 132 ? -25.353 4.403 31.235 1.00 96.19 132 LYS A N 1
ATOM 993 C CA . LYS A 1 132 ? -26.595 5.146 31.498 1.00 96.19 132 LYS A CA 1
ATOM 994 C C . LYS A 1 132 ? -27.623 4.269 32.201 1.00 96.19 132 LYS A C 1
ATOM 996 O O . LYS A 1 132 ? -28.236 4.738 33.153 1.00 96.19 132 LYS A O 1
ATOM 1001 N N . GLN A 1 133 ? -27.784 3.021 31.761 1.00 95.25 133 GLN A N 1
ATOM 1002 C CA . GLN A 1 133 ? -28.711 2.073 32.382 1.00 95.25 133 GLN A CA 1
ATOM 1003 C C . GLN A 1 133 ? -28.336 1.798 33.844 1.00 95.25 133 GLN A C 1
ATOM 1005 O O . GLN A 1 133 ? -29.196 1.872 34.716 1.00 95.25 133 GLN A O 1
ATOM 1010 N N . VAL A 1 134 ? -27.048 1.579 34.131 1.00 96.12 134 VAL A N 1
ATOM 1011 C CA . VAL A 1 134 ? -26.547 1.390 35.502 1.00 96.12 134 VAL A CA 1
ATOM 1012 C C . VAL A 1 134 ? -26.850 2.610 36.368 1.00 96.12 134 VAL A C 1
ATOM 1014 O O . VAL A 1 134 ? -27.396 2.455 37.455 1.00 96.12 134 VAL A O 1
ATOM 1017 N N . LYS A 1 135 ? -26.576 3.829 35.882 1.00 95.31 135 LYS A N 1
ATOM 1018 C CA . LYS A 1 135 ? -26.909 5.056 36.626 1.00 95.31 135 LYS A CA 1
ATOM 1019 C C . LYS A 1 135 ? -28.407 5.194 36.887 1.00 95.31 135 LYS A C 1
ATOM 1021 O O . LYS A 1 135 ? -28.794 5.502 38.006 1.00 95.31 135 LYS A O 1
ATOM 1026 N N . ALA A 1 136 ? -29.242 4.936 35.881 1.00 94.00 136 ALA A N 1
ATOM 1027 C CA . ALA A 1 136 ? -30.693 4.996 36.035 1.00 94.00 136 ALA A CA 1
ATOM 1028 C C . ALA A 1 136 ? -31.191 4.005 37.099 1.00 94.00 136 ALA A C 1
ATOM 1030 O O . ALA A 1 136 ? -32.004 4.370 37.943 1.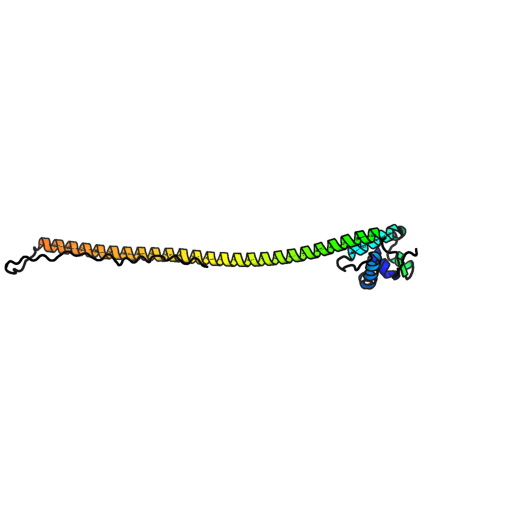00 94.00 136 ALA A O 1
ATOM 1031 N N . PHE A 1 137 ? -30.655 2.782 37.103 1.00 92.00 137 PHE A N 1
ATOM 1032 C CA . PHE A 1 137 ? -30.994 1.770 38.098 1.00 92.00 137 PHE A CA 1
ATOM 1033 C C . PHE A 1 137 ? -30.512 2.146 39.508 1.00 92.00 137 PHE A C 1
ATOM 1035 O O . PHE A 1 137 ? -31.238 1.963 40.485 1.00 92.00 137 PHE A O 1
ATOM 1042 N N . GLU A 1 138 ? -29.302 2.699 39.638 1.00 91.38 138 GLU A N 1
ATOM 1043 C CA . GLU A 1 138 ? -28.790 3.205 40.917 1.00 91.38 138 GLU A CA 1
ATOM 1044 C C . GLU A 1 138 ? -29.654 4.345 41.475 1.00 91.38 138 GLU A C 1
ATOM 1046 O O . GLU A 1 138 ? -29.937 4.370 42.677 1.00 91.38 138 GLU A O 1
ATOM 1051 N N . ASP A 1 139 ? -30.090 5.270 40.620 1.00 91.44 139 ASP A N 1
ATOM 1052 C CA . ASP A 1 139 ? -30.951 6.389 41.004 1.00 91.44 139 ASP A CA 1
ATOM 1053 C C . ASP A 1 139 ? -32.359 5.908 41.396 1.00 91.44 139 ASP A C 1
ATOM 1055 O O . ASP A 1 139 ? -32.897 6.342 42.417 1.00 91.44 139 ASP A O 1
ATOM 1059 N N . GLU A 1 140 ? -32.929 4.949 40.657 1.00 89.62 140 GLU A N 1
ATOM 1060 C CA . GLU A 1 140 ? -34.216 4.322 40.984 1.00 89.62 140 GLU A CA 1
ATOM 1061 C C . GLU A 1 140 ? -34.173 3.617 42.347 1.00 89.62 140 GLU A C 1
ATOM 1063 O O . GLU A 1 140 ? -35.059 3.808 43.183 1.00 89.62 140 GLU A O 1
ATOM 1068 N N . LYS A 1 141 ? -33.119 2.836 42.619 1.00 87.56 141 LYS A N 1
ATOM 1069 C CA . LYS A 1 141 ? -32.966 2.129 43.900 1.00 87.56 141 LYS A CA 1
ATOM 1070 C C . LYS A 1 141 ? -32.833 3.084 45.081 1.00 87.56 141 LYS A C 1
ATOM 1072 O O . LYS A 1 141 ? -33.401 2.801 46.136 1.00 87.56 141 LYS A O 1
ATOM 1077 N N . LYS A 1 142 ? -32.123 4.206 44.921 1.00 85.69 142 LYS A N 1
ATOM 1078 C CA . LYS A 1 142 ? -32.046 5.245 45.961 1.00 85.69 142 LYS A CA 1
ATOM 1079 C C . LYS A 1 142 ? -33.412 5.875 46.215 1.00 85.69 142 LYS A C 1
ATOM 1081 O O . LYS A 1 142 ? -33.837 5.915 47.366 1.00 85.69 142 LYS A O 1
ATOM 1086 N N . GLY A 1 143 ? -34.121 6.278 45.159 1.00 86.06 143 GLY A N 1
ATOM 1087 C CA . GLY A 1 143 ? -35.453 6.874 45.283 1.00 86.06 143 GLY A CA 1
ATOM 1088 C C . GLY A 1 143 ? -36.462 5.936 45.948 1.00 86.06 143 GLY A C 1
ATOM 1089 O O . GLY A 1 143 ? -37.157 6.333 46.882 1.00 86.06 143 GLY A O 1
ATOM 1090 N N . HIS A 1 144 ? -36.491 4.663 45.543 1.00 85.00 144 HIS A N 1
ATOM 1091 C CA . HIS A 1 144 ? -37.388 3.675 46.142 1.00 85.00 144 HIS A CA 1
ATOM 1092 C C . HIS A 1 144 ? -37.045 3.403 47.618 1.00 85.00 144 HIS A C 1
ATOM 1094 O O . HIS A 1 144 ? -37.950 3.284 48.453 1.00 85.00 144 HIS A O 1
ATOM 1100 N N . ALA A 1 145 ? -35.757 3.312 47.964 1.00 80.00 145 ALA A N 1
ATOM 1101 C CA . ALA A 1 145 ? -35.338 3.131 49.351 1.00 80.00 145 ALA A CA 1
ATOM 1102 C C . ALA A 1 145 ? -35.767 4.322 50.225 1.00 80.00 145 ALA A C 1
ATOM 1104 O O . ALA A 1 145 ? -36.347 4.114 51.290 1.00 80.00 145 ALA A O 1
ATOM 1105 N N . GLU A 1 146 ? -35.544 5.555 49.764 1.00 85.12 146 GLU A N 1
ATOM 1106 C CA . GLU A 1 146 ? -35.981 6.774 50.459 1.00 85.12 146 GLU A CA 1
ATOM 1107 C C . GLU A 1 146 ? -37.505 6.812 50.650 1.00 85.12 146 GLU A C 1
ATOM 1109 O O . GLU A 1 146 ? -37.986 7.100 51.748 1.00 85.12 146 GLU A O 1
ATOM 1114 N N . GLU A 1 147 ? -38.278 6.449 49.624 1.00 87.12 147 GLU A N 1
ATOM 1115 C CA . GLU A 1 147 ? -39.740 6.405 49.704 1.00 87.12 147 GLU A CA 1
ATOM 1116 C C . GLU A 1 147 ? -40.245 5.374 50.730 1.00 87.12 147 GLU A C 1
ATOM 1118 O O . GLU A 1 147 ? -41.153 5.665 51.520 1.00 87.12 147 GLU A O 1
ATOM 1123 N N . LEU A 1 148 ? -39.635 4.183 50.771 1.00 87.50 148 LEU A N 1
ATOM 1124 C CA . LEU A 1 148 ? -39.944 3.154 51.769 1.00 87.50 148 LEU A CA 1
ATOM 1125 C C . LEU A 1 148 ? -39.627 3.631 53.190 1.00 87.50 148 LEU A C 1
ATOM 1127 O O . LEU A 1 148 ? -40.442 3.428 54.096 1.00 87.50 148 LEU A O 1
ATOM 1131 N N . PHE A 1 149 ? -38.486 4.297 53.391 1.00 85.06 149 PHE A N 1
ATOM 1132 C CA . PHE A 1 149 ? -38.125 4.870 54.687 1.00 85.06 149 PHE A CA 1
ATOM 1133 C C . PHE A 1 149 ? -39.142 5.922 55.139 1.00 85.06 149 PHE A C 1
ATOM 1135 O O . PHE A 1 149 ? -39.707 5.771 56.219 1.00 85.06 149 PHE A O 1
ATOM 1142 N N . ILE A 1 150 ? -39.481 6.901 54.297 1.00 88.12 150 ILE A N 1
ATOM 1143 C CA . ILE A 1 150 ? -40.460 7.950 54.642 1.00 88.12 150 ILE A CA 1
ATOM 1144 C C . ILE A 1 150 ? -41.839 7.345 54.949 1.00 88.12 150 ILE A C 1
ATOM 1146 O O . ILE A 1 150 ? -42.527 7.759 55.886 1.00 88.12 150 ILE A O 1
ATOM 1150 N N . THR A 1 151 ? -42.271 6.357 54.163 1.00 89.81 151 THR A N 1
ATOM 1151 C CA . THR A 1 151 ? -43.574 5.704 54.355 1.00 89.81 151 THR A CA 1
ATOM 1152 C C . THR A 1 151 ? -43.609 4.887 55.646 1.00 89.81 151 THR A C 1
ATOM 1154 O O . THR A 1 151 ? -44.606 4.917 56.374 1.00 89.81 151 THR A O 1
ATOM 1157 N N . SER A 1 152 ? -42.529 4.166 55.955 1.00 88.62 152 SER A N 1
ATOM 1158 C CA . SER A 1 152 ? -42.417 3.412 57.207 1.00 88.62 152 SER A CA 1
ATOM 1159 C C . SER A 1 152 ? -42.351 4.328 58.430 1.00 88.62 152 SER A C 1
ATOM 1161 O O . SER A 1 152 ? -43.048 4.063 59.406 1.00 88.62 152 SER A O 1
ATOM 1163 N N . GLU A 1 153 ? -41.620 5.442 58.355 1.00 90.50 153 GLU A N 1
ATOM 1164 C CA . GLU A 1 153 ? -41.528 6.439 59.424 1.00 90.50 153 GLU A CA 1
ATOM 1165 C C . GLU A 1 153 ? -42.905 7.036 59.755 1.00 90.50 153 GLU A C 1
ATOM 1167 O O . GLU A 1 153 ? -43.333 6.999 60.909 1.00 90.50 153 GLU A O 1
ATOM 1172 N N . LYS A 1 154 ? -43.681 7.444 58.740 1.00 91.31 154 LYS A N 1
ATOM 1173 C CA . LYS A 1 154 ? -45.070 7.910 58.929 1.00 91.31 154 LYS A CA 1
ATOM 1174 C C . LYS A 1 154 ? -45.965 6.864 59.597 1.00 91.31 154 LYS A C 1
ATOM 1176 O O . LYS A 1 154 ? -46.752 7.195 60.481 1.00 91.31 154 LYS A O 1
ATOM 1181 N N . ARG A 1 155 ? -45.852 5.591 59.197 1.00 88.88 155 ARG A N 1
ATOM 1182 C CA . ARG A 1 155 ? -46.614 4.494 59.823 1.00 88.88 155 ARG A CA 1
ATOM 1183 C C . ARG A 1 155 ? -46.230 4.297 61.287 1.00 88.88 155 ARG A C 1
ATOM 1185 O O . ARG A 1 155 ? -47.107 4.057 62.112 1.00 88.88 155 ARG A O 1
ATOM 1192 N N . ILE A 1 156 ? -44.943 4.402 61.615 1.00 93.44 156 ILE A N 1
ATOM 1193 C CA . ILE A 1 156 ? -44.461 4.312 62.997 1.00 93.44 156 ILE A CA 1
ATOM 1194 C C . ILE A 1 156 ? -45.037 5.459 63.835 1.00 93.44 156 ILE A C 1
ATOM 1196 O O . ILE A 1 156 ? -45.528 5.208 64.936 1.00 93.44 156 ILE A O 1
ATOM 1200 N N . GLU A 1 157 ? -45.052 6.692 63.321 1.00 92.44 157 GLU A N 1
ATOM 1201 C CA . GLU A 1 157 ? -45.671 7.833 64.011 1.00 92.44 157 GLU A CA 1
ATOM 1202 C C . GLU A 1 157 ? -47.171 7.621 64.261 1.00 92.44 157 GLU A C 1
ATOM 1204 O O . GLU A 1 157 ? -47.663 7.870 65.364 1.00 92.44 157 GLU A O 1
ATOM 1209 N N . GLU A 1 158 ? -47.911 7.136 63.259 1.00 93.94 158 GLU A N 1
ATOM 1210 C CA . GLU A 1 158 ? -49.334 6.815 63.406 1.00 93.94 158 GLU A CA 1
ATOM 1211 C C . GLU A 1 158 ? -49.578 5.731 64.461 1.00 93.94 158 GLU A C 1
ATOM 1213 O O . GLU A 1 158 ? -50.463 5.882 65.307 1.00 93.94 158 GLU A O 1
ATOM 1218 N N . TYR A 1 159 ? -48.803 4.643 64.441 1.00 93.44 159 TYR A N 1
ATOM 1219 C CA . TYR A 1 159 ? -48.925 3.585 65.444 1.00 93.44 159 TYR A CA 1
ATOM 1220 C C . TYR A 1 159 ? -48.539 4.064 66.841 1.00 93.44 159 TYR A C 1
ATOM 1222 O O . TYR A 1 159 ? -49.198 3.690 67.808 1.00 93.44 159 TYR A O 1
ATOM 1230 N N . THR A 1 160 ? -47.536 4.935 66.952 1.00 93.88 160 THR A N 1
ATOM 1231 C CA . THR A 1 160 ? -47.133 5.535 68.229 1.00 93.88 160 THR A CA 1
ATOM 1232 C C . THR A 1 160 ? -48.269 6.373 68.817 1.00 93.88 160 THR A C 1
ATOM 1234 O O . THR A 1 160 ? -48.629 6.171 69.973 1.00 93.88 160 THR A O 1
ATOM 1237 N N . LYS A 1 161 ? -48.926 7.228 68.019 1.00 94.50 161 LYS A N 1
ATOM 1238 C CA . LYS A 1 161 ? -50.091 8.010 68.480 1.00 94.50 161 LYS A CA 1
ATOM 1239 C C . LYS A 1 161 ? -51.246 7.121 68.940 1.00 94.50 161 LYS A C 1
ATOM 1241 O O . LYS A 1 161 ? -51.809 7.356 70.005 1.00 94.50 161 LYS A O 1
ATOM 1246 N N . LYS A 1 162 ? -51.570 6.073 68.174 1.00 94.19 162 LYS A N 1
ATOM 1247 C CA . LYS A 1 162 ? -52.614 5.106 68.558 1.00 94.19 162 LYS A CA 1
ATOM 1248 C C . LYS A 1 162 ? -52.273 4.393 69.867 1.00 94.19 162 LYS A C 1
ATOM 1250 O O . LYS A 1 162 ? -53.155 4.198 70.695 1.00 94.19 162 LYS A O 1
ATOM 1255 N N . LEU A 1 163 ? -51.006 4.023 70.074 1.00 93.56 163 LEU A N 1
ATOM 1256 C CA . LEU A 1 163 ? -50.542 3.424 71.330 1.00 93.56 163 LEU A CA 1
ATOM 1257 C C . LEU A 1 163 ? -50.671 4.394 72.510 1.00 93.56 163 LEU A C 1
ATOM 1259 O O . LEU A 1 163 ? -51.085 3.977 73.589 1.00 93.56 163 LEU A O 1
ATOM 1263 N N . GLU A 1 164 ? -50.355 5.676 72.317 1.00 93.31 164 GLU A N 1
ATOM 1264 C CA . GLU A 1 164 ? -50.537 6.709 73.344 1.00 93.31 164 GLU A CA 1
ATOM 1265 C C . GLU A 1 164 ? -52.013 6.934 73.700 1.00 93.31 164 GLU A C 1
ATOM 1267 O O . GLU A 1 164 ? -52.340 7.101 74.877 1.00 93.31 164 GLU A O 1
ATOM 1272 N N . GLU A 1 165 ? -52.913 6.932 72.713 1.00 93.62 165 GLU A N 1
ATOM 1273 C CA . GLU A 1 165 ? -54.363 7.006 72.939 1.00 93.62 165 GLU A CA 1
ATOM 1274 C C . GLU A 1 165 ? -54.874 5.787 73.710 1.00 93.62 165 GLU A C 1
ATOM 1276 O O . GLU A 1 165 ? -55.511 5.951 74.750 1.00 93.62 165 GLU A O 1
ATOM 1281 N N . LEU A 1 166 ? -54.508 4.575 73.284 1.00 90.69 166 LEU A N 1
ATOM 1282 C CA . LEU A 1 166 ? -54.841 3.337 73.994 1.00 90.69 166 LEU A CA 1
ATOM 1283 C C . LEU A 1 166 ? -54.316 3.334 75.435 1.00 90.69 166 LEU A C 1
ATOM 1285 O O . LEU A 1 166 ? -55.014 2.894 76.345 1.00 90.69 166 LEU A O 1
ATOM 1289 N N . LEU A 1 167 ? -53.103 3.840 75.672 1.00 90.19 167 LEU A N 1
ATOM 1290 C CA . LEU A 1 167 ? -52.553 3.985 77.022 1.00 90.19 167 LEU A CA 1
ATOM 1291 C C . LEU A 1 167 ? -53.400 4.927 77.885 1.00 90.19 167 LEU A C 1
ATOM 1293 O O . LEU A 1 167 ? -53.679 4.601 79.040 1.00 90.19 167 LEU A O 1
ATOM 1297 N N . LYS A 1 168 ? -53.848 6.059 77.330 1.00 92.00 168 LYS A N 1
ATOM 1298 C CA . LYS A 1 168 ? -54.752 6.983 78.034 1.00 92.00 168 LYS A CA 1
ATOM 1299 C C . LYS A 1 168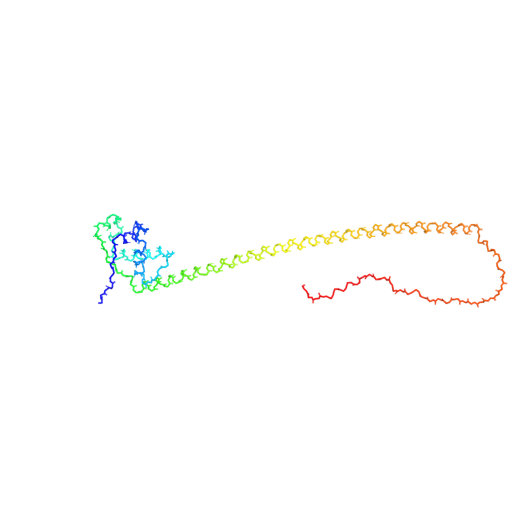 ? -56.094 6.330 78.345 1.00 92.00 168 LYS A C 1
ATOM 1301 O O . LYS A 1 168 ? -56.547 6.434 79.481 1.00 92.00 168 LYS A O 1
ATOM 1306 N N . GLU A 1 169 ? -56.696 5.627 77.388 1.00 87.56 169 GLU A N 1
ATOM 1307 C CA . GLU A 1 169 ? -57.952 4.896 77.600 1.00 87.56 169 GLU A CA 1
ATOM 1308 C C . GLU A 1 169 ? -57.804 3.825 78.689 1.00 87.56 169 GLU A C 1
ATOM 1310 O O . GLU A 1 169 ? -58.643 3.722 79.584 1.00 87.56 169 GLU A O 1
ATOM 1315 N N . VAL A 1 170 ? -56.708 3.060 78.680 1.00 84.50 170 VAL A N 1
ATOM 1316 C CA . VAL A 1 170 ? -56.410 2.072 79.728 1.00 84.50 170 VAL A CA 1
ATOM 1317 C C . VAL A 1 170 ? -56.273 2.741 81.097 1.00 84.50 170 VAL A C 1
ATOM 1319 O O . VAL A 1 170 ? -56.782 2.217 82.091 1.00 84.50 170 VAL A O 1
ATOM 1322 N N . ASP A 1 171 ? -55.612 3.895 81.177 1.00 85.38 171 ASP A N 1
ATOM 1323 C CA . ASP A 1 171 ? -55.486 4.646 82.425 1.00 85.38 171 ASP A CA 1
ATOM 1324 C C . ASP A 1 171 ? -56.824 5.238 82.896 1.00 85.38 171 ASP A C 1
ATOM 1326 O O . ASP A 1 171 ? -57.085 5.273 84.102 1.00 85.38 171 ASP A O 1
ATOM 1330 N N . GLU A 1 172 ? -57.703 5.654 81.984 1.00 82.94 172 GLU A N 1
ATOM 1331 C CA . GLU A 1 172 ? -59.074 6.066 82.304 1.00 82.94 172 GLU A CA 1
ATOM 1332 C C . GLU A 1 172 ? -59.920 4.897 82.815 1.00 82.94 172 GLU A C 1
ATOM 1334 O O . GLU A 1 172 ? -60.580 5.034 83.846 1.00 82.94 172 GLU A O 1
ATOM 1339 N N . VAL A 1 173 ? -59.852 3.725 82.176 1.00 82.31 173 VAL A N 1
ATOM 1340 C CA . VAL A 1 173 ? -60.533 2.502 82.636 1.00 82.31 173 VAL A CA 1
ATOM 1341 C C . VAL A 1 173 ? -60.031 2.080 84.020 1.00 82.31 173 VAL A C 1
ATOM 1343 O O . VAL A 1 173 ? -60.830 1.708 84.882 1.00 82.31 173 VAL A O 1
ATOM 1346 N N . LYS A 1 174 ? -58.722 2.185 84.285 1.00 79.62 174 LYS A N 1
ATOM 1347 C CA . LYS A 1 174 ? -58.153 1.923 85.618 1.00 79.62 174 LYS A CA 1
ATOM 1348 C C . LYS A 1 174 ? -58.654 2.909 86.677 1.00 79.62 174 LYS A C 1
ATOM 1350 O O . LYS A 1 174 ? -58.901 2.490 87.804 1.00 79.62 174 LYS A O 1
ATOM 1355 N N . LYS A 1 175 ? -58.793 4.198 86.344 1.00 79.56 175 LYS A N 1
ATOM 1356 C CA . LYS A 1 175 ? -59.250 5.243 87.282 1.00 79.56 175 LYS A CA 1
ATOM 1357 C C . LYS A 1 175 ? -60.750 5.193 87.549 1.00 79.56 175 LYS A C 1
ATOM 1359 O O . LYS A 1 175 ? -61.163 5.364 88.692 1.00 79.56 175 LYS A O 1
ATOM 1364 N N . ASN A 1 176 ? -61.550 4.959 86.514 1.00 71.50 176 ASN A N 1
ATOM 1365 C CA . ASN A 1 176 ? -63.008 4.944 86.615 1.00 71.50 176 ASN A CA 1
ATOM 1366 C C . ASN A 1 176 ? -63.550 3.587 87.083 1.00 71.50 176 ASN A C 1
ATOM 1368 O O . ASN A 1 176 ? -64.717 3.496 87.460 1.00 71.50 176 ASN A O 1
ATOM 1372 N N . GLY A 1 177 ? -62.695 2.559 87.119 1.00 55.00 177 GLY A N 1
ATOM 1373 C CA . GLY A 1 177 ? -63.072 1.190 87.432 1.00 55.00 177 GLY A CA 1
ATOM 1374 C C . GLY A 1 177 ? -63.935 0.596 86.322 1.00 55.00 177 GLY A C 1
ATOM 1375 O O . GLY A 1 177 ? -64.810 1.249 85.754 1.00 55.00 177 GLY A O 1
ATOM 1376 N N . VAL A 1 178 ? -63.728 -0.681 86.010 1.00 53.66 178 VAL A N 1
ATOM 1377 C CA . VAL A 1 178 ? -64.699 -1.409 85.191 1.00 53.66 178 VAL A CA 1
ATOM 1378 C C . VAL A 1 178 ? -65.986 -1.481 86.007 1.00 53.66 178 VAL A C 1
ATOM 1380 O O . VAL A 1 178 ? -66.093 -2.282 86.937 1.00 53.66 178 VAL A O 1
ATOM 1383 N N . VAL A 1 179 ? -66.972 -0.643 85.683 1.00 47.28 179 VAL A N 1
ATOM 1384 C CA . VAL A 1 179 ? -68.340 -0.865 86.145 1.00 47.28 179 VAL A CA 1
ATOM 1385 C C . VAL A 1 179 ? -68.835 -2.071 85.363 1.00 47.28 179 VAL A C 1
ATOM 1387 O O . VAL A 1 179 ? -69.397 -1.952 84.276 1.00 47.28 179 VAL A O 1
ATOM 1390 N N . VAL A 1 180 ? -68.559 -3.262 85.892 1.00 48.25 180 VAL A N 1
ATOM 1391 C CA . VAL A 1 180 ? -69.227 -4.480 85.454 1.00 48.25 180 VAL A CA 1
ATOM 1392 C C . VAL A 1 180 ? -70.697 -4.269 85.801 1.00 48.25 180 VAL A C 1
ATOM 1394 O O . VAL A 1 180 ? -71.113 -4.467 86.942 1.00 48.25 180 VAL A O 1
ATOM 1397 N N . ALA A 1 181 ? -71.481 -3.791 84.833 1.00 39.00 181 ALA A N 1
ATOM 1398 C CA . ALA A 1 181 ? -72.927 -3.886 84.899 1.00 39.00 181 ALA A CA 1
ATOM 1399 C C . ALA A 1 181 ? -73.237 -5.378 85.036 1.00 39.00 181 ALA A C 1
ATOM 1401 O O . ALA A 1 181 ? -72.943 -6.165 84.137 1.00 39.00 181 ALA A O 1
ATOM 1402 N N . GLY A 1 182 ? -73.699 -5.765 86.226 1.00 38.22 182 GLY A N 1
ATOM 1403 C CA . GLY A 1 182 ? -73.818 -7.153 86.637 1.00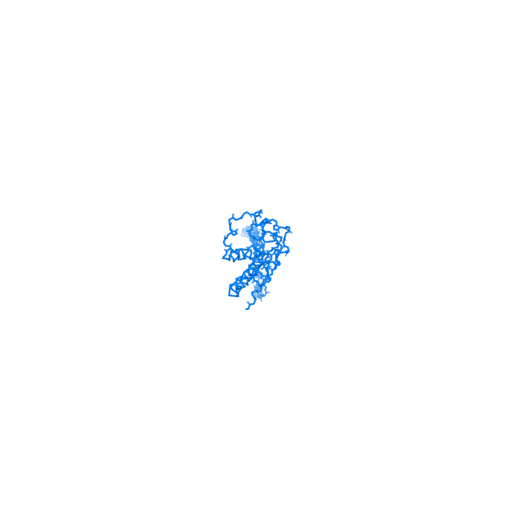 38.22 182 GLY A CA 1
ATOM 1404 C C . GLY A 1 182 ? -74.564 -7.995 85.609 1.00 38.22 182 GLY A C 1
ATOM 1405 O O . GLY A 1 182 ? -75.769 -7.846 85.427 1.00 38.22 182 GLY A O 1
ATOM 1406 N N . VAL A 1 183 ? -73.847 -8.932 84.995 1.00 29.09 183 VAL A N 1
ATOM 1407 C CA . VAL A 1 183 ? -74.446 -10.171 84.515 1.00 29.09 183 VAL A CA 1
ATOM 1408 C C . VAL A 1 183 ? -74.266 -11.178 85.639 1.00 29.09 183 VAL A C 1
ATOM 1410 O O . VAL A 1 183 ? -73.155 -11.453 86.091 1.00 29.09 183 VAL A O 1
ATOM 1413 N N . ALA A 1 184 ? -75.407 -11.638 86.143 1.00 28.77 184 ALA A N 1
ATOM 1414 C CA . ALA A 1 184 ? -75.528 -12.624 87.196 1.00 28.77 184 ALA A CA 1
ATOM 1415 C C . ALA A 1 184 ? -74.660 -13.858 86.920 1.00 28.77 184 ALA A C 1
ATOM 1417 O O . ALA A 1 184 ? -74.601 -14.372 85.804 1.00 28.77 184 ALA A O 1
ATOM 1418 N N . ALA A 1 185 ? -74.021 -14.347 87.979 1.00 28.83 185 ALA A N 1
ATOM 1419 C CA . ALA A 1 185 ? -73.321 -15.614 87.979 1.00 28.83 185 ALA A CA 1
ATOM 1420 C C . ALA A 1 185 ? -74.288 -16.774 87.681 1.00 28.83 185 ALA A C 1
ATOM 1422 O O . ALA A 1 185 ? -75.271 -16.971 88.395 1.00 28.83 185 ALA A O 1
ATOM 1423 N N . ALA A 1 186 ? -73.947 -17.589 86.685 1.00 26.88 186 ALA A N 1
ATOM 1424 C CA . ALA A 1 186 ? -74.283 -19.008 86.639 1.00 26.88 186 ALA A CA 1
ATOM 1425 C C . ALA A 1 186 ? -73.100 -19.765 85.995 1.00 26.88 186 ALA A C 1
ATOM 1427 O O . ALA A 1 186 ? -72.509 -19.257 85.040 1.00 26.88 186 ALA A O 1
ATOM 1428 N N . PRO A 1 187 ? -72.692 -20.926 86.539 1.00 35.56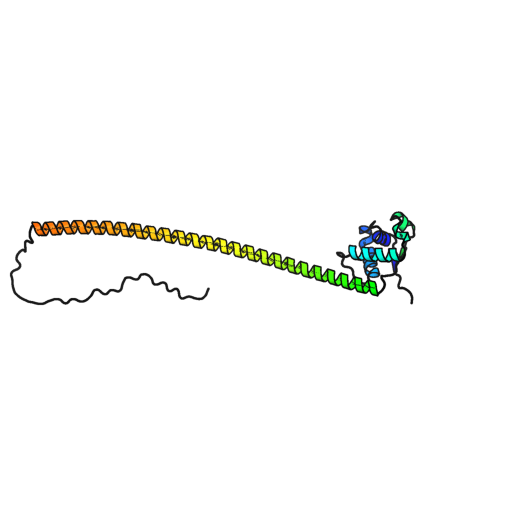 187 PRO A N 1
ATOM 1429 C CA . PRO A 1 187 ? -71.396 -21.532 86.263 1.00 35.56 187 PRO A CA 1
ATOM 1430 C C . PRO A 1 187 ? -71.438 -22.409 85.010 1.00 35.56 187 PRO A C 1
ATOM 1432 O O . PRO A 1 187 ? -72.380 -23.166 84.795 1.00 35.56 187 PRO A O 1
ATOM 1435 N N . GLY A 1 188 ? -70.373 -22.363 84.216 1.00 28.45 188 GLY A N 1
ATOM 1436 C CA . GLY A 1 188 ? -70.202 -23.250 83.071 1.00 28.45 188 GLY A CA 1
ATOM 1437 C C . GLY A 1 188 ? -68.830 -23.066 82.452 1.00 28.45 188 GLY A C 1
ATOM 1438 O O . GLY A 1 188 ? -68.641 -22.218 81.589 1.00 28.45 188 GLY A O 1
ATOM 1439 N N . ALA A 1 189 ? -67.862 -23.838 82.938 1.00 35.19 189 ALA A N 1
ATOM 1440 C CA . ALA A 1 189 ? -66.536 -23.928 82.354 1.00 35.19 189 ALA A CA 1
ATOM 1441 C C . ALA A 1 189 ? -66.615 -24.446 80.908 1.00 35.19 189 ALA A C 1
ATOM 1443 O O . ALA A 1 189 ? -67.120 -25.541 80.672 1.00 35.19 189 ALA A O 1
ATOM 1444 N N . ALA A 1 190 ? -66.056 -23.688 79.968 1.00 30.80 190 ALA A N 1
ATOM 1445 C CA . ALA A 1 190 ? -65.566 -24.200 78.694 1.00 30.80 190 ALA A CA 1
ATOM 1446 C C . ALA A 1 190 ? -64.470 -23.256 78.180 1.00 30.80 190 ALA A C 1
ATOM 1448 O O . ALA A 1 190 ? -64.732 -22.108 77.829 1.00 30.80 190 ALA A O 1
ATOM 1449 N N . ALA A 1 191 ? -63.230 -23.740 78.190 1.00 37.25 191 ALA A N 1
ATOM 1450 C CA . ALA A 1 191 ? -62.098 -23.081 77.555 1.00 37.25 191 ALA A CA 1
ATOM 1451 C C . ALA A 1 191 ? -62.277 -23.083 76.024 1.00 37.25 191 ALA A C 1
ATOM 1453 O O . ALA A 1 191 ? -62.617 -24.137 75.479 1.00 37.25 191 ALA A O 1
ATOM 1454 N N . PRO A 1 192 ? -61.997 -21.982 75.305 1.00 35.44 192 PRO A N 1
ATOM 1455 C CA . PRO A 1 192 ? -61.717 -22.053 73.885 1.00 35.44 192 PRO A CA 1
ATOM 1456 C C . PRO A 1 192 ? -60.211 -22.217 73.658 1.00 35.44 192 PRO A C 1
ATOM 1458 O O . PRO A 1 192 ? -59.376 -21.597 74.313 1.00 35.44 192 PRO A O 1
ATOM 1461 N N . ALA A 1 193 ? -59.902 -23.119 72.736 1.00 36.28 193 ALA A N 1
ATOM 1462 C CA . ALA A 1 193 ? -58.573 -23.561 72.373 1.00 36.28 193 ALA A CA 1
ATOM 1463 C C . ALA 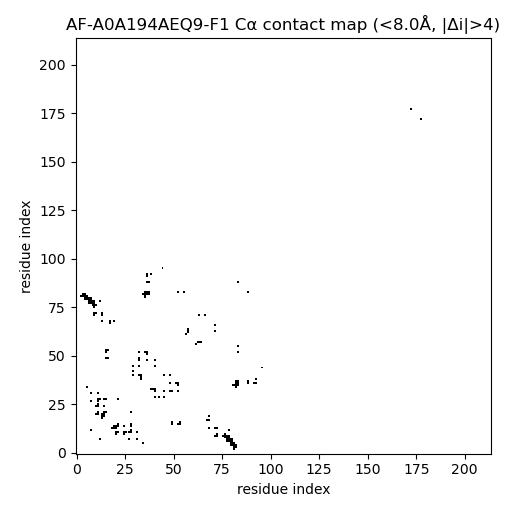A 1 193 ? -57.746 -22.462 71.689 1.00 36.28 193 ALA A C 1
ATOM 1465 O O . ALA A 1 193 ? -58.232 -21.762 70.803 1.00 36.28 193 ALA A O 1
ATOM 1466 N N . GLU A 1 194 ? -56.460 -22.404 72.032 1.00 36.66 194 GLU A N 1
ATOM 1467 C CA . GLU A 1 194 ? -55.435 -21.834 71.166 1.00 36.66 194 GLU A CA 1
ATOM 1468 C C . GLU A 1 194 ? -55.330 -22.664 69.880 1.00 36.66 194 GLU A C 1
ATOM 1470 O O . GLU A 1 194 ? -55.098 -23.877 69.922 1.00 36.66 194 GLU A O 1
ATOM 1475 N N . LYS A 1 195 ? -55.410 -22.005 68.720 1.00 33.97 195 LYS A N 1
ATOM 1476 C CA . LYS A 1 195 ? -54.686 -22.477 67.540 1.00 33.97 195 LYS A CA 1
ATOM 1477 C C . LYS A 1 195 ? -54.255 -21.315 66.646 1.00 33.97 195 LYS A C 1
ATOM 1479 O O . LYS A 1 195 ? -55.080 -20.632 66.056 1.00 33.97 195 LYS A O 1
ATOM 1484 N N . LYS A 1 196 ? -52.930 -21.147 66.666 1.00 33.88 196 LYS A N 1
ATOM 1485 C CA . LYS A 1 196 ? -51.973 -20.572 65.713 1.00 33.88 196 LYS A CA 1
ATOM 1486 C C . LYS A 1 196 ? -52.502 -19.682 64.586 1.00 33.88 196 LYS A C 1
ATOM 1488 O O . LYS A 1 196 ? -53.249 -20.116 63.723 1.00 33.88 196 LYS A O 1
ATOM 1493 N N . VAL A 1 197 ? -51.945 -18.475 64.581 1.00 34.16 197 VAL A N 1
ATOM 1494 C CA . VAL A 1 197 ? -51.744 -17.626 63.407 1.00 34.16 197 VAL A CA 1
ATOM 1495 C C . VAL A 1 197 ? -50.930 -18.420 62.380 1.00 34.16 197 VAL A C 1
ATOM 1497 O O . VAL A 1 197 ? -49.855 -18.918 62.718 1.00 34.16 197 VAL A O 1
ATOM 1500 N N . ASP A 1 198 ? -51.457 -18.564 61.167 1.00 38.06 198 ASP A N 1
ATOM 1501 C CA . ASP A 1 198 ? -50.692 -19.044 60.019 1.00 38.06 198 ASP A CA 1
ATOM 1502 C C . ASP A 1 198 ? -49.693 -17.946 59.618 1.00 38.06 198 ASP A C 1
ATOM 1504 O O . ASP A 1 198 ? -50.063 -16.875 59.131 1.00 38.06 198 ASP A O 1
ATOM 1508 N N . GLU A 1 199 ? -48.416 -18.196 59.899 1.00 46.97 199 GLU A N 1
ATOM 1509 C CA . GLU A 1 199 ? -47.281 -17.475 59.330 1.00 46.97 199 GLU A CA 1
ATOM 1510 C C . GLU A 1 199 ? -47.119 -17.921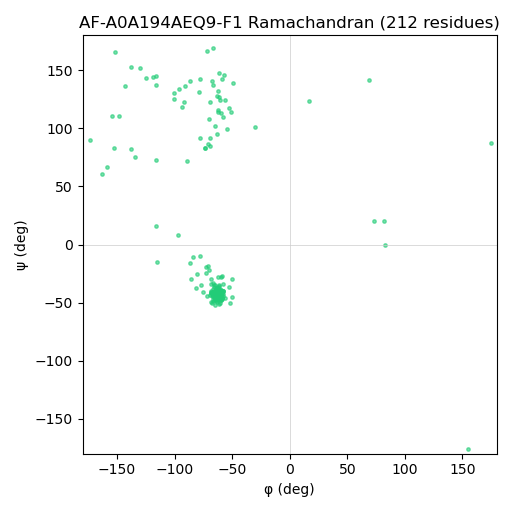 57.874 1.00 46.97 199 GLU A C 1
ATOM 1512 O O . GLU A 1 199 ? -46.338 -18.818 57.612 1.00 46.97 199 GLU A O 1
ATOM 1517 N N . ASP A 1 200 ? -47.875 -17.345 56.939 1.00 49.81 200 ASP A N 1
ATOM 1518 C CA . ASP A 1 200 ? -47.597 -17.475 55.500 1.00 49.81 200 ASP A CA 1
ATOM 1519 C C . ASP A 1 200 ? -48.256 -16.324 54.721 1.00 49.81 200 ASP A C 1
ATOM 1521 O O . ASP A 1 200 ? -49.191 -16.502 53.945 1.00 49.81 200 ASP A O 1
ATOM 1525 N N . SER A 1 201 ? -47.775 -15.097 54.946 1.00 47.31 201 SER A N 1
ATOM 1526 C CA . SER A 1 201 ? -47.835 -14.028 53.935 1.00 47.31 201 SER A CA 1
ATOM 1527 C C . SER A 1 201 ? -46.872 -12.886 54.282 1.00 47.31 201 SER A C 1
ATOM 1529 O O . SER A 1 201 ? -47.276 -11.743 54.506 1.00 47.31 201 SER A O 1
ATOM 1531 N N . PHE A 1 202 ? -45.578 -13.194 54.349 1.00 38.94 202 PHE A N 1
ATOM 1532 C CA . PHE A 1 202 ? -44.528 -12.197 54.142 1.00 38.94 202 PHE A CA 1
ATOM 1533 C C . PHE A 1 202 ? -43.756 -12.611 52.889 1.00 38.94 202 PHE A C 1
ATOM 1535 O O . PHE A 1 202 ? -42.654 -13.147 52.951 1.00 38.94 202 PHE A O 1
ATOM 1542 N N . ASP A 1 203 ? -44.411 -12.431 51.742 1.00 49.59 203 ASP A N 1
ATOM 1543 C CA . ASP A 1 203 ? -43.822 -12.616 50.420 1.00 49.59 203 ASP A CA 1
ATOM 1544 C C . ASP A 1 203 ? -42.874 -11.441 50.140 1.00 49.59 203 ASP A C 1
ATOM 1546 O O . ASP A 1 203 ? -43.241 -10.417 49.562 1.00 49.59 203 ASP A O 1
ATOM 1550 N N . PHE A 1 204 ? -41.646 -11.551 50.651 1.00 42.00 204 PHE A N 1
ATOM 1551 C CA . PHE A 1 204 ? -40.524 -10.777 50.143 1.00 42.00 204 PHE A CA 1
ATOM 1552 C C . PHE A 1 204 ? -40.085 -11.475 48.862 1.00 42.00 204 PHE A C 1
ATOM 1554 O O . PHE A 1 204 ? -39.310 -12.428 48.926 1.00 42.00 204 PHE A O 1
ATOM 1561 N N . GLY A 1 205 ? -40.661 -11.022 47.743 1.00 42.56 205 GLY A N 1
ATOM 1562 C CA . GLY A 1 205 ? -40.463 -11.540 46.393 1.00 42.56 205 GLY A CA 1
ATOM 1563 C C . GLY A 1 205 ? -39.075 -12.132 46.195 1.00 42.56 205 GLY A C 1
ATOM 1564 O O . GLY A 1 205 ? -38.086 -11.415 46.022 1.00 42.56 205 GLY A O 1
ATOM 1565 N N . GLY A 1 206 ? -39.036 -13.462 46.260 1.00 40.00 206 GLY A N 1
ATOM 1566 C CA . GLY A 1 206 ? -37.872 -14.262 45.955 1.00 40.00 206 GLY A CA 1
ATOM 1567 C C . GLY A 1 206 ? -37.510 -14.032 44.501 1.00 40.00 206 GLY A C 1
ATOM 1568 O O . GLY A 1 206 ? -38.259 -14.367 43.587 1.00 40.00 206 GLY A O 1
ATOM 1569 N N . SER A 1 207 ? -36.349 -13.430 44.305 1.00 46.09 207 SER A N 1
ATOM 1570 C CA . SER A 1 207 ? -35.636 -13.412 43.044 1.00 46.09 207 SER A CA 1
ATOM 1571 C C . SER A 1 207 ? -35.435 -14.847 42.552 1.00 46.09 207 SER A C 1
ATOM 1573 O O . SER A 1 207 ? -34.502 -15.521 42.990 1.00 46.09 207 SER A O 1
ATOM 1575 N N . SER A 1 208 ? -36.278 -15.296 41.620 1.00 45.25 208 SER A N 1
ATOM 1576 C CA . SER A 1 208 ? -35.886 -16.312 40.641 1.00 45.25 208 SER A CA 1
ATOM 1577 C C . SER A 1 208 ? -34.879 -15.661 39.702 1.00 45.25 208 SER A C 1
ATOM 1579 O O . SER A 1 208 ? -35.228 -15.098 38.670 1.00 45.25 208 SER A O 1
ATOM 1581 N N . PHE A 1 209 ? -33.622 -15.671 40.130 1.00 50.28 209 PHE A N 1
ATOM 1582 C CA . PHE A 1 209 ? -32.476 -15.508 39.252 1.00 50.28 209 PHE A CA 1
ATOM 1583 C C . PHE A 1 209 ? -32.094 -16.915 38.785 1.00 50.28 209 PHE A C 1
ATOM 1585 O O . PHE A 1 209 ? -31.138 -17.502 39.272 1.00 50.28 209 PHE A O 1
ATOM 1592 N N . ASP A 1 210 ? -32.932 -17.476 37.920 1.00 53.25 210 ASP A N 1
ATOM 1593 C CA . ASP A 1 210 ? -32.668 -18.703 37.173 1.00 53.25 210 ASP A CA 1
ATOM 1594 C C . ASP A 1 210 ? -33.172 -18.447 35.754 1.00 53.25 210 ASP A C 1
ATOM 1596 O O . ASP A 1 210 ? -34.311 -18.748 35.418 1.00 53.25 210 ASP A O 1
ATOM 1600 N N . ASP A 1 211 ? -32.327 -17.777 34.977 1.00 41.84 211 ASP A N 1
ATOM 1601 C CA . ASP A 1 211 ? -32.276 -17.875 33.521 1.00 41.84 211 ASP A CA 1
ATOM 1602 C C . ASP A 1 211 ? -30.826 -17.544 33.126 1.00 41.84 211 ASP A C 1
ATOM 1604 O O . ASP A 1 211 ? -30.458 -16.406 32.829 1.00 41.84 211 ASP A O 1
ATOM 1608 N N . GLU A 1 212 ? -29.967 -18.564 33.206 1.00 58.06 212 GLU A N 1
ATOM 1609 C CA . GLU A 1 212 ? -28.761 -18.640 32.383 1.00 58.06 212 GLU A CA 1
ATOM 1610 C C . GLU A 1 212 ? -29.208 -18.878 30.935 1.00 58.06 212 GLU A C 1
ATOM 1612 O O . GLU A 1 212 ? -29.435 -20.016 30.541 1.00 58.06 212 GLU A O 1
ATOM 1617 N N . ASP A 1 213 ? -29.404 -17.793 30.184 1.00 49.09 213 ASP A N 1
ATOM 1618 C CA . ASP A 1 213 ? -29.148 -17.685 28.738 1.00 49.09 213 ASP A CA 1
ATOM 1619 C C . ASP A 1 213 ? -29.630 -16.309 28.234 1.00 49.09 213 ASP A C 1
ATOM 1621 O O . ASP A 1 213 ? -30.771 -16.165 27.791 1.00 49.09 213 ASP A O 1
ATOM 1625 N N . TRP A 1 214 ? -28.760 -15.290 28.313 1.00 44.12 214 TRP A N 1
ATOM 1626 C CA . TRP A 1 214 ? -28.572 -14.237 27.293 1.00 44.12 214 TRP A CA 1
ATOM 1627 C C . TRP A 1 214 ? -27.398 -13.304 27.626 1.00 44.12 214 TRP A C 1
ATOM 1629 O O . TRP A 1 214 ? -27.218 -12.940 28.810 1.00 44.12 214 TRP A O 1
#

Organism: NCBI:txid1592317

Foldseek 3Di:
DDQDKDKAWLLLVLCLQVVPCCVVCVVSVQVVLCQQLVHRDDPVCSVVSSVVSNVVVCVVPVVVNPADSVRSNVVDGMDIDGHDDPVVSVVVVVVRVVVVVVVVVVVVVVVVVVVVVVVVVVVVVVVVVVVVVVVVVVVVVVVVVVVVVVVVVVVVVVVVVVVVVVVVVVVVCVVVDPPPPDDDDDDDDDDDDDDDDPPPPPCPPDDPPPDPDD

Sequence (214 aa):
MSEARKIFPINTFVACLKGEGKDANKESLLDMLNYMVGKDVDPEFEPFAIALTKAWIYEQHPELTNLSASGLAALGENVSVTPLPALAAAEASGIFEQLAEYKSSLAAKDAQIEELKGDIEAKDAKIADLQKQVKAFEDEKKGHAEELFITSEKRIEEYTKKLEELLKEVDEVKKNGVVVAGVAAAPGAAAPAEKKVDEDSFDFGGSSFDDEDW

Solvent-accessible surface area (backbone atoms only — not comparable to full-atom values): 12712 Å² total; per-residue (Å²): 131,84,76,71,64,52,79,44,50,24,62,32,52,32,17,55,70,66,55,53,57,38,83,84,27,43,69,59,36,50,54,48,41,21,55,31,52,69,47,90,69,54,79,88,49,41,67,58,46,37,50,53,50,40,51,53,50,38,72,78,38,58,73,62,72,80,50,51,56,70,57,53,49,69,74,43,72,60,42,76,47,69,47,54,57,71,67,61,24,51,54,50,48,55,51,54,51,51,52,52,50,50,52,54,53,48,54,54,49,54,52,51,50,54,52,52,50,53,53,48,56,56,48,52,53,51,51,55,49,52,54,49,52,52,50,52,52,56,52,48,52,52,53,53,53,53,52,52,50,56,53,51,51,54,50,51,53,53,52,49,53,52,50,53,50,50,51,50,51,52,52,48,44,67,72,70,46,8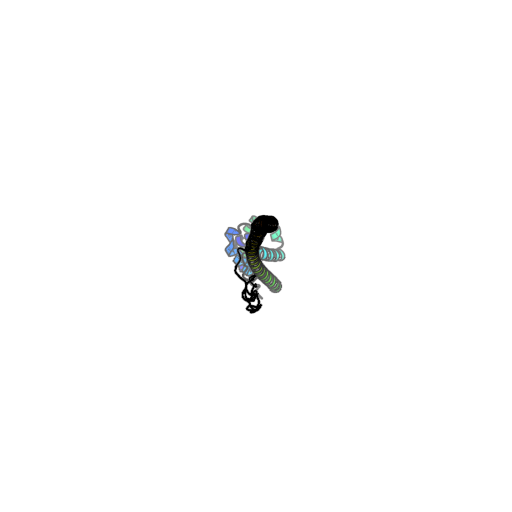2,78,72,76,82,74,79,90,77,91,79,93,75,87,82,80,91,78,79,83,84,91,80,83,81,84,72,80,75,79,82,84,78,76,96,81,131

Mean predicted aligned error: 15.52 Å

pLDDT: mean 83.02, std 20.84, range [26.88, 97.94]

Radius of gyration: 51.26 Å; Cα contacts (8 Å, |Δi|>4): 108; chains: 1; bounding box: 104×42×122 Å